Protein AF-A0A3N5SST0-F1 (afdb_monomer)

Solvent-accessible surface area (backbone atoms only — not comparable to full-atom values): 19008 Å² total; per-residue (Å²): 133,79,82,72,86,74,76,80,67,62,51,74,84,43,36,69,53,51,51,59,45,49,55,54,54,64,71,39,87,79,71,44,75,66,56,49,52,53,49,32,65,79,44,39,40,95,82,62,59,62,72,50,58,41,45,51,45,51,40,46,71,72,40,41,54,37,98,87,40,63,62,79,49,70,67,60,50,56,73,54,27,61,73,58,82,66,41,70,87,65,43,27,76,46,75,43,43,51,60,54,62,72,61,98,54,68,34,73,82,49,58,72,48,73,89,29,17,49,71,41,49,73,87,39,76,69,44,39,49,21,58,78,34,63,33,38,43,33,49,30,43,38,57,50,50,50,53,39,48,45,36,56,44,70,61,52,28,26,32,40,35,43,41,39,51,45,57,82,74,54,57,67,39,40,55,43,23,43,52,39,33,34,50,52,24,32,49,31,55,47,71,72,49,85,57,60,66,61,52,51,51,50,35,68,77,70,41,72,62,28,81,93,54,51,69,87,78,77,73,59,86,88,63,80,86,67,54,56,50,59,51,42,42,67,71,41,46,63,55,52,50,48,47,51,54,48,43,51,32,39,75,68,67,75,42,86,85,57,97,80,53,61,52,45,51,69,70,57,37,53,51,51,50,61,56,34,77,76,38,60,23,17,76,79,35,25,34,41,26,25,48,43,80,61,70,45,73,68,46,50,53,48,46,44,72,72,56,40,74,44,77,45,63,68,65,93,56,92,42,51,70,59,27,57,77,38,34,50,73,56,51,56,90,53,98

Foldseek 3Di:
DDDDDDDADPCVVVVVLLVQLLVQLVPCLPDDPVNSVVSQVVRDDVPDHGDALLNNLVNLVVADVHPPHHHDDVSSLCVSADPNVQCVVVEHEQEAEAAADADPFPFPPWDLPLRAAINDDCPDPRNVLCLVLLSQLLSSLQVRLVVCVSNRRAQQHYAYEYDRAALLPDDLFLLLLNLLSNLVNLQCVLVVHDCSVVVLVCCVVPPCSDVVNPDPPPPPPVDPPDGSNRVNCVVCVVVVVVLVVQQVCVVVVNDDDDSPRSGDDLVSSVVSQVVQVPGSRHHPAYEYEYELQRPDPVVVVSCVSSVHPYYHYPPVDQDQVVCVVRRVVDHNVSD

Nearest PDB structures (foldseek):
  8asw-assembly1_C  TM=7.333E-01  e=1.055E-12  Saccharomyces cerevisiae
  5l7l-assembly1_A  TM=8.395E-01  e=1.564E-11  Dehalococcoides mccartyi BTF08
  6ia6-assembly1_A-2  TM=8.354E-01  e=3.986E-11  Dehalococcoides mccartyi BTF08
  5l7j-assembly1_A  TM=8.355E-01  e=5.248E-11  Dehalococcoides mccartyi BTF08
  6qk7-assembly1_C  TM=8.652E-01  e=1.143E-09  Saccharomyces cerevisiae S288C

Structure (mmCIF, N/CA/C/O backbone):
data_AF-A0A3N5SST0-F1
#
_entry.id   AF-A0A3N5SST0-F1
#
loop_
_atom_site.group_PDB
_atom_site.id
_atom_site.type_symbol
_atom_site.label_atom_id
_atom_site.label_alt_id
_atom_site.label_comp_id
_atom_site.label_asym_id
_atom_site.label_entity_id
_atom_site.label_seq_id
_atom_site.pdbx_PDB_ins_code
_atom_site.Cartn_x
_atom_site.Cartn_y
_atom_site.Cartn_z
_atom_site.occupancy
_atom_site.B_iso_or_equiv
_atom_site.auth_seq_id
_atom_site.auth_comp_id
_atom_site.auth_asym_id
_atom_site.auth_atom_id
_atom_site.pdbx_PDB_model_num
ATOM 1 N N . MET A 1 1 ? 10.292 17.484 7.641 1.00 30.41 1 MET A N 1
ATOM 2 C CA . MET A 1 1 ? 10.354 16.826 8.963 1.00 30.41 1 MET A CA 1
ATOM 3 C C . MET A 1 1 ? 9.067 16.024 9.128 1.00 30.41 1 MET A C 1
ATOM 5 O O . MET A 1 1 ? 8.051 16.585 9.528 1.00 30.41 1 MET A O 1
ATOM 9 N N . GLY A 1 2 ? 9.065 14.769 8.665 1.00 36.78 2 GLY A N 1
ATOM 10 C CA . GLY A 1 2 ? 7.899 13.884 8.753 1.00 36.78 2 GLY A CA 1
ATOM 11 C C . GLY A 1 2 ? 7.479 13.709 10.212 1.00 36.78 2 GLY A C 1
ATOM 12 O O . GLY A 1 2 ? 8.326 13.663 11.109 1.00 36.78 2 GLY A O 1
ATOM 13 N N . LYS A 1 3 ? 6.170 13.689 10.487 1.00 41.59 3 LYS A N 1
ATOM 14 C CA . LYS A 1 3 ? 5.681 13.380 11.835 1.00 41.59 3 LYS A CA 1
ATOM 15 C C . LYS A 1 3 ? 6.069 11.932 12.131 1.00 41.59 3 LYS A C 1
ATOM 17 O O . LYS A 1 3 ? 5.441 11.030 11.589 1.00 41.59 3 LYS A O 1
ATOM 22 N N . LYS A 1 4 ? 7.078 11.723 12.989 1.00 49.06 4 LYS A N 1
ATOM 23 C CA . LYS A 1 4 ? 7.388 10.399 13.549 1.00 49.06 4 LYS A CA 1
ATOM 24 C C . LYS A 1 4 ? 6.086 9.761 14.037 1.00 49.06 4 LYS A C 1
ATOM 26 O O . LYS A 1 4 ? 5.301 10.426 14.720 1.00 49.06 4 LYS A O 1
ATOM 31 N N . TYR A 1 5 ? 5.859 8.507 13.651 1.00 54.56 5 TYR A N 1
ATOM 32 C CA . TYR A 1 5 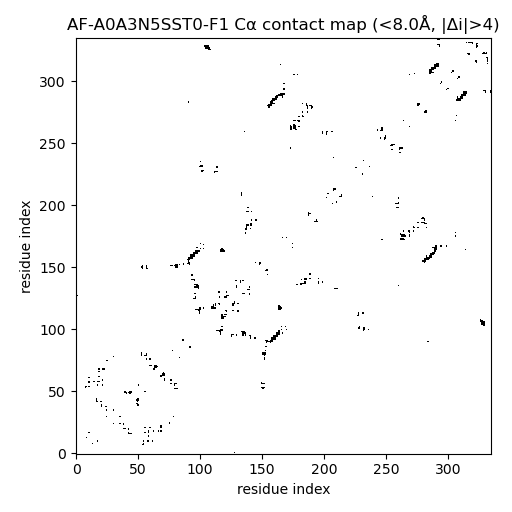? 4.719 7.714 14.103 1.00 54.56 5 TYR A CA 1
ATOM 33 C C . TYR A 1 5 ? 4.616 7.812 15.629 1.00 54.56 5 TYR A C 1
ATOM 35 O O . TYR A 1 5 ? 5.574 7.519 16.345 1.00 54.56 5 TYR A O 1
ATOM 43 N N . ARG A 1 6 ? 3.476 8.305 16.120 1.00 62.09 6 ARG A N 1
ATOM 44 C CA . ARG A 1 6 ? 3.191 8.360 17.552 1.00 62.09 6 ARG A CA 1
ATOM 45 C C . ARG A 1 6 ? 2.534 7.026 17.903 1.00 62.09 6 ARG A C 1
ATOM 47 O O . ARG A 1 6 ? 1.495 6.746 17.306 1.00 62.09 6 ARG A O 1
ATOM 54 N N . PRO A 1 7 ? 3.114 6.220 18.808 1.00 62.47 7 PRO A N 1
ATOM 55 C CA . PRO A 1 7 ? 2.516 4.948 19.184 1.00 62.47 7 PRO A CA 1
ATOM 56 C C . PRO A 1 7 ? 1.093 5.166 19.722 1.00 62.47 7 PRO A C 1
ATOM 58 O O . PRO A 1 7 ? 0.808 6.258 20.243 1.00 62.47 7 PRO A O 1
ATOM 61 N N . PRO A 1 8 ? 0.204 4.164 19.588 1.00 69.50 8 PRO A N 1
ATOM 62 C CA . PRO A 1 8 ? -1.161 4.261 20.081 1.00 69.50 8 PRO A CA 1
ATOM 63 C C . PRO A 1 8 ? -1.165 4.612 21.569 1.00 69.50 8 PRO A C 1
ATOM 65 O O . PRO A 1 8 ? -0.261 4.225 22.312 1.00 69.50 8 PRO A O 1
ATOM 68 N N . VAL A 1 9 ? -2.164 5.378 22.007 1.00 81.62 9 VAL A N 1
ATOM 69 C CA . VAL A 1 9 ? -2.330 5.657 23.433 1.00 81.62 9 VAL A CA 1
ATOM 70 C C . VAL A 1 9 ? -2.562 4.349 24.196 1.00 81.62 9 VAL A C 1
ATOM 72 O O . VAL A 1 9 ? -3.290 3.476 23.726 1.00 81.62 9 VAL A O 1
ATOM 75 N N . ASP A 1 10 ? -1.962 4.228 25.379 1.00 87.69 10 ASP A N 1
ATOM 76 C CA . ASP A 1 10 ? -2.334 3.184 26.328 1.00 87.69 10 ASP A CA 1
ATOM 77 C C . ASP A 1 10 ? -3.741 3.493 26.855 1.00 87.69 10 ASP A C 1
ATOM 79 O O . ASP A 1 10 ? -3.934 4.346 27.724 1.00 87.69 10 ASP A O 1
ATOM 83 N N . VAL A 1 11 ? -4.745 2.852 26.259 1.00 89.81 11 VAL A N 1
ATOM 84 C CA . VAL A 1 11 ? -6.151 3.102 26.590 1.00 89.81 11 VAL A CA 1
ATOM 85 C C . VAL A 1 11 ? -6.495 2.704 28.021 1.00 89.81 11 VAL A C 1
ATOM 87 O O . VAL A 1 11 ? -7.407 3.297 28.585 1.00 89.81 11 VAL A O 1
ATOM 90 N N . GLU A 1 12 ? -5.759 1.766 28.625 1.00 91.06 12 GLU A N 1
ATOM 91 C CA . GLU A 1 12 ? -5.967 1.362 30.017 1.00 91.06 12 GLU A CA 1
ATOM 92 C C . GLU A 1 12 ? -5.448 2.424 30.978 1.00 91.06 12 GLU A C 1
ATOM 94 O O . GLU A 1 12 ? -6.152 2.823 31.906 1.00 91.06 12 GLU A O 1
ATOM 99 N N . HIS A 1 13 ? -4.255 2.961 30.712 1.00 91.75 13 HIS A N 1
ATOM 100 C CA . HIS A 1 13 ? -3.707 4.060 31.505 1.00 91.75 13 HIS A CA 1
ATOM 101 C C . HIS A 1 13 ? -4.628 5.291 31.510 1.00 91.75 13 HIS A C 1
ATOM 103 O O . HIS A 1 13 ? -4.774 5.962 32.530 1.00 91.75 13 HIS A O 1
ATOM 109 N N . TYR A 1 14 ? -5.282 5.576 30.380 1.00 91.75 14 TYR A N 1
ATOM 110 C CA . TYR A 1 14 ? -6.208 6.702 30.227 1.00 91.75 14 TYR A CA 1
ATOM 111 C C . TYR A 1 14 ? -7.688 6.289 30.261 1.00 91.75 14 TYR A C 1
ATOM 113 O O . TYR A 1 14 ? -8.533 7.016 29.731 1.00 91.75 14 TYR A O 1
ATOM 121 N N . ARG A 1 15 ? -8.021 5.150 30.881 1.00 93.12 15 ARG A N 1
ATOM 122 C CA . ARG A 1 15 ? -9.377 4.579 30.883 1.00 93.12 15 ARG A CA 1
ATOM 123 C C . ARG A 1 15 ? -10.437 5.590 31.324 1.00 93.12 15 ARG A C 1
ATOM 125 O O . ARG A 1 15 ? -11.353 5.871 30.560 1.00 93.12 15 ARG A O 1
ATOM 132 N N . GLU A 1 16 ? -10.299 6.192 32.506 1.00 92.31 16 GLU A N 1
ATOM 133 C CA . GLU A 1 16 ? -11.291 7.138 33.050 1.00 92.31 16 GLU A CA 1
ATOM 134 C C . GLU A 1 16 ? -11.599 8.337 32.126 1.00 92.31 16 GLU A C 1
ATOM 136 O O . GLU A 1 16 ? -12.770 8.528 31.776 1.00 92.31 16 GLU A O 1
ATOM 141 N N . PRO A 1 17 ? -10.612 9.148 31.681 1.00 93.31 17 PRO A N 1
ATOM 142 C CA . PRO A 1 17 ? -10.900 10.281 30.803 1.00 93.31 17 PRO A CA 1
ATOM 143 C C . PRO A 1 17 ? -11.423 9.846 29.428 1.00 93.31 17 PRO A C 1
ATOM 145 O O . PRO A 1 17 ? -12.304 10.512 28.883 1.00 93.31 17 PRO A O 1
ATOM 148 N N . LEU A 1 18 ? -10.936 8.729 28.872 1.00 93.75 18 LEU A N 1
ATOM 149 C CA . LEU A 1 18 ? -11.417 8.212 27.588 1.00 93.75 18 LEU A CA 1
ATOM 150 C C . LEU A 1 18 ? -12.877 7.757 27.676 1.00 93.75 18 LEU A C 1
ATOM 152 O O . LEU A 1 18 ? -13.679 8.136 26.824 1.00 93.75 18 LEU A O 1
ATOM 156 N N . ILE A 1 19 ? -13.247 7.015 28.722 1.00 93.81 19 ILE A N 1
ATOM 157 C CA . ILE A 1 19 ? -14.633 6.599 28.972 1.00 93.81 19 ILE A CA 1
ATOM 158 C C . ILE A 1 19 ? -15.548 7.820 29.120 1.00 93.81 19 ILE A C 1
ATOM 160 O O . ILE A 1 19 ? -16.606 7.868 28.493 1.00 93.81 19 ILE A O 1
ATOM 164 N N . ALA A 1 20 ? -15.132 8.843 29.873 1.00 93.12 20 ALA A N 1
ATOM 165 C CA . ALA A 1 20 ? -15.921 10.064 30.049 1.00 93.12 20 ALA A CA 1
ATOM 166 C C . ALA A 1 20 ? -16.174 10.808 28.723 1.00 93.12 20 ALA A C 1
ATOM 168 O O . ALA A 1 20 ? -17.291 11.271 28.468 1.00 93.12 20 ALA A O 1
ATOM 169 N N . ILE A 1 21 ? -15.164 10.878 27.848 1.00 93.50 21 ILE A N 1
ATOM 170 C CA . ILE A 1 21 ? -15.309 11.428 26.493 1.00 93.50 21 ILE A CA 1
ATOM 171 C C . ILE A 1 21 ? -16.281 10.574 25.669 1.00 93.50 21 ILE A C 1
ATOM 173 O O . ILE A 1 21 ? -17.186 11.117 25.032 1.00 93.50 21 ILE A O 1
ATOM 177 N N . LEU A 1 22 ? -16.116 9.247 25.680 1.00 93.62 22 LEU A N 1
ATOM 178 C CA . LEU A 1 22 ? -16.929 8.328 24.881 1.00 93.62 22 LEU A CA 1
ATOM 179 C C . LEU A 1 22 ? -18.406 8.347 25.285 1.00 93.62 22 LEU A C 1
ATOM 181 O O . LEU A 1 22 ? -19.260 8.350 24.401 1.00 93.62 22 LEU A O 1
ATOM 185 N N . HIS A 1 23 ? -18.720 8.456 26.579 1.00 92.88 23 HIS A N 1
ATOM 186 C CA . HIS A 1 23 ? -20.099 8.615 27.060 1.00 92.88 23 HIS A CA 1
ATOM 187 C C . HIS A 1 23 ? -20.789 9.827 26.428 1.00 92.88 23 HIS A C 1
ATOM 189 O O . HIS A 1 23 ? -21.908 9.718 25.925 1.00 92.88 23 HIS A O 1
ATOM 195 N N . LYS A 1 24 ? -20.096 10.970 26.371 1.00 91.94 24 LYS A N 1
ATOM 196 C CA . LYS A 1 24 ? -20.611 12.188 25.726 1.00 91.94 24 LYS A CA 1
ATOM 197 C C . LYS A 1 24 ? -20.741 12.019 24.214 1.00 91.94 24 LYS A C 1
ATOM 199 O O . LYS A 1 24 ? -21.755 12.397 23.636 1.00 91.94 24 LYS A O 1
ATOM 204 N N . VAL A 1 25 ? -19.737 11.423 23.571 1.00 90.44 25 VAL A N 1
ATOM 205 C CA . VAL A 1 25 ? -19.728 11.166 22.121 1.00 90.44 25 VAL A CA 1
ATOM 206 C C . VAL A 1 25 ? -20.898 10.277 21.695 1.00 90.44 25 VAL A C 1
ATOM 208 O O . VAL A 1 25 ? -21.545 10.556 20.687 1.00 90.44 25 VAL A O 1
ATOM 211 N N . VAL A 1 26 ? -21.190 9.223 22.456 1.00 90.44 26 VAL A N 1
ATOM 212 C CA . VAL A 1 26 ? -22.290 8.293 22.172 1.00 90.44 26 VAL A CA 1
ATOM 213 C C . VAL A 1 26 ? -23.646 9.002 22.254 1.00 90.44 26 VAL A C 1
ATOM 215 O O . VAL A 1 26 ? -24.483 8.806 21.375 1.00 90.44 26 VAL A O 1
ATOM 218 N N . GLN A 1 27 ? -23.847 9.866 23.253 1.00 87.69 27 GLN A N 1
ATOM 219 C CA . GLN A 1 27 ? -25.109 10.586 23.470 1.00 87.69 27 GLN A CA 1
ATOM 220 C C . GLN A 1 27 ? -25.381 11.689 22.431 1.00 87.69 27 GLN A C 1
ATOM 222 O O . GLN A 1 27 ? -26.533 12.058 22.200 1.00 87.69 27 GLN A O 1
ATOM 227 N N . LEU A 1 28 ? -24.345 12.217 21.775 1.00 85.81 28 LEU A N 1
ATOM 228 C CA . LEU A 1 28 ? -24.472 13.294 20.792 1.00 85.81 28 LEU A CA 1
ATOM 229 C C . LEU A 1 28 ? -24.756 12.739 19.389 1.00 85.81 28 LEU A C 1
ATOM 231 O O . LEU A 1 28 ? -23.842 12.550 18.591 1.00 85.81 28 LEU A O 1
ATOM 235 N N . ALA A 1 29 ? -26.034 12.506 19.064 1.00 75.94 29 ALA A N 1
ATOM 236 C CA . ALA A 1 29 ? -26.497 11.997 17.760 1.00 75.94 29 ALA A CA 1
ATOM 237 C C . ALA A 1 29 ? -25.907 12.756 16.542 1.00 75.94 29 ALA A C 1
ATOM 239 O O . ALA A 1 29 ? -25.531 12.129 15.552 1.00 75.94 29 ALA A O 1
ATOM 240 N N . GLY A 1 30 ? -25.743 14.080 16.648 1.00 79.06 30 GLY A N 1
ATOM 241 C CA . GLY A 1 30 ? -25.189 14.960 15.610 1.00 79.06 30 GLY A CA 1
ATOM 242 C C . GLY A 1 30 ? -23.841 15.587 15.971 1.00 79.06 30 GLY A C 1
ATOM 243 O O . GLY A 1 30 ? -23.683 16.790 15.799 1.00 79.06 30 GLY A O 1
ATOM 244 N N . LEU A 1 31 ? -22.900 14.806 16.514 1.00 81.50 31 LEU A N 1
ATOM 245 C CA . LEU A 1 31 ? -21.572 15.289 16.912 1.00 81.50 31 LEU A CA 1
ATOM 246 C C . LEU A 1 31 ? -20.862 16.041 15.767 1.00 81.50 31 LEU A C 1
ATOM 248 O O . LEU A 1 31 ? -20.444 15.430 14.781 1.00 81.50 31 LEU A O 1
ATOM 252 N N . THR A 1 32 ? -20.685 17.353 15.925 1.00 85.56 32 THR A N 1
ATOM 253 C CA . THR A 1 32 ? -19.843 18.171 15.040 1.00 85.56 32 THR A CA 1
ATOM 254 C C . THR A 1 32 ? -18.374 18.127 15.474 1.00 85.56 32 THR A C 1
ATOM 256 O O . THR A 1 32 ? -18.050 17.721 16.594 1.00 85.56 32 THR A O 1
ATOM 259 N N . ASP A 1 33 ? -17.458 18.569 14.604 1.00 84.25 33 ASP A N 1
ATOM 260 C CA . ASP A 1 33 ? -16.044 18.705 14.981 1.00 84.25 33 ASP A CA 1
ATOM 261 C C . ASP A 1 33 ? -15.859 19.700 16.149 1.00 84.25 33 ASP A C 1
ATOM 263 O O . ASP A 1 33 ? -15.032 19.456 17.028 1.00 84.25 33 ASP A O 1
ATOM 267 N N . ASP A 1 34 ? -16.671 20.761 16.222 1.00 86.19 34 ASP A N 1
ATOM 268 C CA . ASP A 1 34 ? -16.635 21.741 17.315 1.00 86.19 34 ASP A CA 1
ATOM 269 C C . ASP A 1 34 ? -17.140 21.156 18.641 1.00 86.19 34 ASP A C 1
ATOM 271 O O . ASP A 1 34 ? -16.522 21.366 19.691 1.00 86.19 34 ASP A O 1
ATOM 275 N N . ASP A 1 35 ? -18.221 20.369 18.602 1.00 87.94 35 ASP A N 1
ATOM 276 C CA . ASP A 1 35 ? -18.713 19.651 19.781 1.00 87.94 35 ASP A CA 1
ATOM 277 C C . ASP A 1 35 ? -17.654 18.688 20.315 1.00 87.94 35 ASP A C 1
ATOM 279 O O . ASP A 1 35 ? -17.402 18.648 21.521 1.00 87.94 35 ASP A O 1
ATOM 283 N N . LEU A 1 36 ? -16.989 17.953 19.420 1.00 88.00 36 LEU A N 1
ATOM 284 C CA . LEU A 1 36 ? -15.916 17.044 19.800 1.00 88.00 36 LEU A CA 1
ATOM 285 C C . LEU A 1 36 ? -14.738 17.798 20.431 1.00 88.00 36 LEU A C 1
ATOM 287 O O . LEU A 1 36 ? -14.215 17.359 21.454 1.00 88.00 36 LEU A O 1
ATOM 291 N N . ILE A 1 37 ? -14.337 18.946 19.876 1.00 88.81 37 ILE A N 1
ATOM 292 C CA . ILE A 1 37 ? -13.281 19.785 20.461 1.00 88.81 37 ILE A CA 1
ATOM 293 C C . ILE A 1 37 ? -13.669 20.257 21.868 1.00 88.81 37 ILE A C 1
ATOM 295 O O . ILE A 1 37 ? -12.816 20.259 22.758 1.00 88.81 37 ILE A O 1
ATOM 299 N N . ARG A 1 38 ? -14.933 20.643 22.095 1.00 90.38 38 ARG A N 1
ATOM 300 C CA . ARG A 1 38 ? -15.421 21.037 23.427 1.00 90.38 38 ARG A CA 1
ATOM 301 C C . ARG A 1 38 ? -15.315 19.877 24.416 1.00 90.38 38 ARG A C 1
ATOM 303 O O . ARG A 1 38 ? -14.702 20.045 25.466 1.00 90.38 38 ARG A O 1
ATOM 310 N N . VAL A 1 39 ? -15.816 18.697 24.047 1.00 90.81 39 VAL A N 1
ATOM 311 C CA . VAL A 1 39 ? -15.744 17.489 24.888 1.00 90.81 39 VAL A CA 1
ATOM 312 C C . VAL A 1 39 ? -14.291 17.123 25.213 1.00 90.81 39 VAL A C 1
ATOM 314 O O . VAL A 1 39 ? -13.967 16.830 26.361 1.00 90.81 39 VAL A O 1
ATOM 317 N N . LEU A 1 40 ? -13.392 17.188 24.228 1.00 91.06 40 LEU A N 1
ATOM 318 C CA . LEU A 1 40 ? -11.969 16.898 24.419 1.00 91.06 40 LEU A CA 1
ATOM 319 C C . LEU A 1 40 ? -11.281 17.874 25.386 1.00 91.06 40 LEU A C 1
ATOM 321 O O . LEU A 1 40 ? -10.375 17.473 26.112 1.00 91.06 40 LEU A O 1
ATOM 325 N N . LYS A 1 41 ? -11.689 19.149 25.408 1.00 90.06 41 LYS A N 1
ATOM 326 C CA . LYS A 1 41 ? -11.133 20.161 26.325 1.00 90.06 41 LYS A CA 1
ATOM 327 C C . LYS A 1 41 ? -11.579 19.966 27.774 1.00 90.06 41 LYS A C 1
ATOM 329 O O . LYS A 1 41 ? -10.846 20.355 28.677 1.00 90.06 41 LYS A O 1
ATOM 334 N N . GLU A 1 42 ? -12.749 19.374 27.996 1.00 90.81 42 GLU A N 1
ATOM 335 C CA . GLU A 1 42 ? -13.262 19.054 29.337 1.00 90.81 42 GLU A CA 1
ATOM 336 C C . GLU A 1 42 ? -12.508 17.881 29.986 1.00 90.81 42 GLU A C 1
ATOM 338 O O . GLU A 1 42 ? -12.507 17.748 31.207 1.00 90.81 42 GLU A O 1
ATOM 343 N N . HIS A 1 43 ? -11.832 17.059 29.177 1.00 90.69 43 HIS A N 1
ATOM 344 C CA . HIS A 1 43 ? -11.087 15.877 29.611 1.00 90.69 43 HIS A CA 1
ATOM 345 C C . HIS A 1 43 ? -9.657 15.890 29.034 1.00 90.69 43 HIS A C 1
ATOM 347 O O . HIS A 1 43 ? -9.338 15.109 28.130 1.00 90.69 43 HIS A O 1
ATOM 353 N N . PRO A 1 44 ? -8.782 16.797 29.514 1.00 87.62 44 PRO A N 1
ATOM 354 C CA . PRO A 1 44 ? -7.450 16.975 28.954 1.00 87.62 44 PRO A CA 1
ATOM 355 C C . PRO A 1 44 ? -6.547 15.767 29.221 1.00 87.62 44 PRO A C 1
ATOM 357 O O . PRO A 1 44 ? -6.539 15.191 30.309 1.00 87.62 44 PRO A O 1
ATOM 360 N N . ARG A 1 45 ? -5.710 15.433 28.238 1.00 86.44 45 ARG A N 1
ATOM 361 C CA . ARG A 1 45 ? -4.686 14.391 28.382 1.00 86.44 45 ARG A CA 1
ATOM 362 C C . ARG A 1 45 ? -3.560 14.899 29.286 1.00 86.44 45 ARG A C 1
ATOM 364 O O . ARG A 1 45 ? -3.033 15.973 29.029 1.00 86.44 45 ARG A O 1
ATOM 371 N N . ASP A 1 46 ? -3.197 14.160 30.337 1.00 84.44 46 ASP A N 1
ATOM 372 C CA . ASP A 1 46 ? -2.147 14.541 31.309 1.00 84.44 46 ASP A CA 1
ATOM 373 C C . ASP A 1 46 ? -2.322 15.958 31.903 1.00 84.44 46 ASP A C 1
ATOM 375 O O . ASP A 1 46 ? -1.348 16.651 32.200 1.00 84.44 46 ASP A O 1
ATOM 379 N N . GLY A 1 47 ? -3.563 16.454 31.984 1.00 77.12 47 GLY A N 1
ATOM 380 C CA . GLY A 1 47 ? -3.856 17.837 32.380 1.00 77.12 47 GLY A CA 1
ATOM 381 C C . GLY A 1 47 ? -3.422 18.912 31.369 1.00 77.12 47 GLY A C 1
ATOM 382 O O . GLY A 1 47 ? -3.656 20.096 31.607 1.00 77.12 47 GLY A O 1
ATOM 383 N N . ARG A 1 48 ? -2.817 18.538 30.231 1.00 76.25 48 ARG A N 1
ATOM 384 C CA . ARG A 1 48 ? -2.365 19.449 29.168 1.00 76.25 48 ARG A CA 1
ATOM 385 C C . ARG A 1 48 ? -2.522 18.830 27.768 1.00 76.25 48 ARG A C 1
ATOM 387 O O . ARG A 1 48 ? -1.814 17.909 27.374 1.00 76.25 48 ARG A O 1
ATOM 394 N N . GLY A 1 49 ? -3.399 19.413 26.952 1.00 83.44 49 GLY A N 1
ATOM 395 C CA . GLY A 1 49 ? -3.655 18.963 25.577 1.00 83.44 49 GLY A CA 1
ATOM 396 C C . GLY A 1 49 ? -4.870 18.041 25.453 1.00 83.44 49 GLY A C 1
ATOM 397 O O . GLY A 1 49 ? -5.618 17.853 26.406 1.00 83.44 49 GLY A O 1
ATOM 398 N N . VAL A 1 50 ? -5.093 17.500 24.253 1.00 88.88 50 VAL A N 1
ATOM 399 C CA . VAL A 1 50 ? -6.301 16.733 23.899 1.00 88.88 50 VAL A CA 1
ATOM 400 C C . VAL A 1 50 ? -5.954 15.361 23.329 1.00 88.88 50 VAL A C 1
ATOM 402 O O . VAL A 1 50 ? -4.902 15.186 22.705 1.00 88.88 50 VAL A O 1
ATOM 405 N N . PHE A 1 51 ? -6.853 14.396 23.520 1.00 89.81 51 PHE A N 1
ATOM 406 C CA . PHE A 1 51 ? -6.801 13.105 22.833 1.00 89.81 51 PHE A CA 1
ATOM 407 C C . PHE A 1 51 ? -7.084 13.277 21.336 1.00 89.81 51 PHE A C 1
ATOM 409 O O . PHE A 1 51 ? -7.896 14.111 20.929 1.00 89.81 51 PHE A O 1
ATOM 416 N N . GLY A 1 52 ? -6.392 12.506 20.497 1.00 88.19 52 GLY A N 1
ATOM 417 C CA . GLY A 1 52 ? -6.639 12.494 19.056 1.00 88.19 52 GLY A CA 1
ATOM 418 C C . GLY A 1 52 ? -7.838 11.618 18.686 1.00 88.19 52 GLY A C 1
ATOM 419 O O . GLY A 1 52 ? -8.218 10.727 19.438 1.00 88.19 52 GLY A O 1
ATOM 420 N N . LYS A 1 53 ? -8.396 11.788 17.478 1.00 87.88 53 LYS A N 1
ATOM 421 C CA . LYS A 1 53 ? -9.461 10.890 16.984 1.00 87.88 53 LYS A CA 1
ATOM 422 C C . LYS A 1 53 ? -9.025 9.415 16.975 1.00 87.88 53 LYS A C 1
ATOM 424 O O . LYS A 1 53 ? -9.830 8.563 17.319 1.00 87.88 53 LYS A O 1
ATOM 429 N N . ASN A 1 54 ? -7.758 9.113 16.673 1.00 87.31 54 ASN A N 1
ATOM 430 C CA . ASN A 1 54 ? -7.230 7.740 16.720 1.00 87.31 54 ASN A CA 1
ATOM 431 C C . ASN A 1 54 ? -7.292 7.137 18.130 1.00 87.31 54 ASN A C 1
ATOM 433 O O . ASN A 1 54 ? -7.647 5.972 18.276 1.00 87.31 54 ASN A O 1
ATOM 437 N N . ASP A 1 55 ? -6.995 7.946 19.154 1.00 90.38 55 ASP A N 1
ATOM 438 C CA . ASP A 1 55 ? -7.075 7.541 20.560 1.00 90.38 55 ASP A CA 1
ATOM 439 C C . ASP A 1 55 ? -8.523 7.165 20.914 1.00 90.38 55 ASP A C 1
ATOM 441 O O . ASP A 1 55 ? -8.769 6.118 21.506 1.00 90.38 55 ASP A O 1
ATOM 445 N N . LEU A 1 56 ? -9.492 7.977 20.471 1.00 91.62 56 LEU A N 1
ATOM 446 C CA . LEU A 1 56 ? -10.920 7.720 20.685 1.00 91.62 56 LEU A CA 1
ATOM 447 C C . LEU A 1 56 ? -11.425 6.494 19.921 1.00 91.62 56 LEU A C 1
ATOM 449 O O . LEU A 1 56 ? -12.226 5.733 20.449 1.00 91.62 56 LEU A O 1
ATOM 453 N N . ILE A 1 57 ? -10.969 6.294 18.684 1.00 91.69 57 ILE A N 1
ATOM 454 C CA . ILE A 1 57 ? -11.321 5.130 17.858 1.00 91.69 57 ILE A CA 1
ATOM 455 C C . ILE A 1 57 ? -10.826 3.844 18.518 1.00 91.69 57 ILE A C 1
ATOM 457 O O . ILE A 1 57 ? -11.572 2.865 18.583 1.00 91.69 57 ILE A O 1
ATOM 461 N N . LEU A 1 58 ? -9.580 3.842 19.003 1.00 90.19 58 LEU A N 1
ATOM 462 C CA . LEU A 1 58 ? -9.015 2.707 19.724 1.00 90.19 58 LEU A CA 1
ATOM 463 C C . LEU A 1 58 ? -9.779 2.462 21.028 1.00 90.19 58 LEU A C 1
ATOM 465 O O . LEU A 1 58 ? -10.249 1.351 21.246 1.00 90.19 58 LEU A O 1
ATOM 469 N N . ALA A 1 59 ? -9.983 3.502 21.837 1.00 92.31 59 ALA A N 1
ATOM 470 C CA . ALA A 1 59 ? -10.723 3.405 23.091 1.00 92.31 59 ALA A CA 1
ATOM 471 C C . ALA A 1 59 ? -12.154 2.889 22.883 1.00 92.31 59 ALA A C 1
ATOM 473 O O . ALA A 1 59 ? -12.610 2.026 23.625 1.00 92.31 59 ALA A O 1
ATOM 474 N N . TYR A 1 60 ? -12.853 3.359 21.846 1.00 93.81 60 TYR A N 1
ATOM 475 C CA . TYR A 1 60 ? -14.211 2.907 21.551 1.00 93.81 60 TYR A CA 1
ATOM 476 C C . TYR A 1 60 ? -14.250 1.438 21.121 1.00 93.81 60 TYR A C 1
ATOM 478 O O . TYR A 1 60 ? -15.152 0.713 21.523 1.00 93.81 60 TYR A O 1
ATOM 486 N N . ARG A 1 61 ? -13.257 0.961 20.355 1.00 91.38 61 ARG A N 1
ATOM 487 C CA . ARG A 1 61 ? -13.134 -0.473 20.038 1.00 91.38 61 ARG A CA 1
ATOM 488 C C . ARG A 1 61 ? -12.904 -1.327 21.283 1.00 91.38 61 ARG A C 1
ATOM 490 O O . ARG A 1 61 ? -13.430 -2.431 21.339 1.00 91.38 61 ARG A O 1
ATOM 497 N N . THR A 1 62 ? -12.120 -0.832 22.238 1.00 92.62 62 THR A N 1
ATOM 498 C CA . THR A 1 62 ? -11.766 -1.576 23.454 1.00 92.62 62 THR A CA 1
ATOM 499 C C . THR A 1 62 ? -12.895 -1.588 24.482 1.00 92.62 62 THR A C 1
ATOM 501 O O . THR A 1 62 ? -13.132 -2.619 25.102 1.00 92.62 62 THR A O 1
ATOM 504 N N . PHE A 1 63 ? -13.586 -0.460 24.666 1.00 94.50 63 PHE A N 1
ATOM 505 C CA . PHE A 1 63 ? -14.508 -0.261 25.788 1.00 94.50 63 PHE A CA 1
ATOM 506 C C . PHE A 1 63 ? -15.998 -0.276 25.422 1.00 94.50 63 PHE A C 1
ATOM 508 O O . PHE A 1 63 ? -16.850 -0.174 26.302 1.00 94.50 63 PHE A O 1
ATOM 515 N N . ALA A 1 64 ? -16.368 -0.369 24.142 1.00 92.81 64 ALA A N 1
ATOM 516 C CA . ALA A 1 64 ? -17.782 -0.481 23.790 1.00 92.81 64 ALA A CA 1
ATOM 517 C C . ALA A 1 64 ? -18.409 -1.742 24.418 1.00 92.81 64 ALA A C 1
ATOM 519 O O . ALA A 1 64 ? -17.889 -2.847 24.277 1.00 92.81 64 ALA A O 1
ATOM 520 N N . GLY A 1 65 ? -19.547 -1.575 25.095 1.00 92.00 65 GLY A N 1
ATOM 521 C CA . GLY A 1 65 ? -20.210 -2.630 25.868 1.00 92.00 65 GLY A CA 1
ATOM 522 C C . GLY A 1 65 ? -19.653 -2.849 27.281 1.00 92.00 65 GLY A C 1
ATOM 523 O O . GLY A 1 65 ? -20.171 -3.706 27.997 1.00 92.00 65 GLY A O 1
ATOM 524 N N . THR A 1 66 ? -18.640 -2.089 27.705 1.00 92.00 66 THR A N 1
ATOM 525 C CA . THR A 1 66 ? -18.096 -2.098 29.072 1.00 92.00 66 THR A CA 1
ATOM 526 C C . THR A 1 66 ? -18.208 -0.711 29.708 1.00 92.00 66 THR A C 1
ATOM 528 O O . THR A 1 66 ? -18.579 0.259 29.052 1.00 92.00 66 THR A O 1
ATOM 531 N N . ASP A 1 67 ? -17.947 -0.599 31.016 1.00 90.06 67 ASP A N 1
ATOM 532 C CA . ASP A 1 67 ? -17.834 0.699 31.716 1.00 90.06 67 ASP A CA 1
ATOM 533 C C . ASP A 1 67 ? -19.070 1.624 31.548 1.00 90.06 67 ASP A C 1
ATOM 535 O O . ASP A 1 67 ? -18.981 2.855 31.527 1.00 90.06 67 ASP A O 1
ATOM 539 N N . GLY A 1 68 ? -20.251 1.011 31.402 1.00 88.44 68 GLY A N 1
ATOM 540 C CA . GLY A 1 68 ? -21.530 1.692 31.184 1.00 88.44 68 GLY A CA 1
ATOM 541 C C . GLY A 1 68 ? -21.767 2.192 29.754 1.00 88.44 68 GLY A C 1
ATOM 542 O O . GLY A 1 68 ? -22.835 2.744 29.491 1.00 88.44 68 GLY A O 1
ATOM 543 N N . LEU A 1 69 ? -20.813 2.024 28.833 1.00 92.12 69 LEU A N 1
ATOM 544 C CA . LEU A 1 69 ? -21.010 2.323 27.416 1.00 92.12 69 LEU A CA 1
ATOM 545 C C . LEU A 1 69 ? -21.957 1.288 26.786 1.00 92.12 69 LEU A C 1
ATOM 547 O O . LEU A 1 69 ? -21.883 0.100 27.117 1.00 92.12 69 LEU A O 1
ATOM 551 N N . PRO A 1 70 ? -22.830 1.696 25.846 1.00 91.94 70 PRO A N 1
ATOM 552 C CA . PRO A 1 70 ? -23.628 0.738 25.095 1.00 91.94 70 PRO A CA 1
ATOM 553 C C . PRO A 1 70 ? -22.731 -0.170 24.237 1.00 91.94 70 PRO A C 1
ATOM 555 O O . PRO A 1 70 ? -21.566 0.168 23.986 1.00 91.94 70 PRO A O 1
ATOM 558 N N . PRO A 1 71 ? -23.266 -1.311 23.759 1.00 93.81 71 PRO A N 1
ATOM 559 C CA . PRO A 1 71 ? -22.581 -2.164 22.794 1.00 93.81 71 PRO A CA 1
ATOM 560 C C . PRO A 1 71 ? -22.085 -1.383 21.574 1.00 93.81 71 PRO A C 1
ATOM 562 O O . PRO A 1 71 ? -22.607 -0.315 21.250 1.00 93.81 71 PRO A O 1
ATOM 565 N N . PHE A 1 72 ? -21.079 -1.935 20.894 1.00 92.19 72 PHE A N 1
ATOM 566 C CA . PHE A 1 72 ? -20.465 -1.301 19.730 1.00 92.19 72 PHE A CA 1
ATOM 567 C C . PHE A 1 72 ? -21.510 -0.900 18.683 1.00 92.19 72 PHE A C 1
ATOM 569 O O . PHE A 1 72 ? -22.238 -1.745 18.162 1.00 92.19 72 PHE A O 1
ATOM 576 N N . ASP A 1 73 ? -21.527 0.388 18.351 1.00 90.44 73 ASP A N 1
ATOM 577 C CA . ASP A 1 73 ? -22.402 0.977 17.349 1.00 90.44 73 ASP A CA 1
ATOM 578 C C . ASP A 1 73 ? -21.561 1.478 16.154 1.00 90.44 73 ASP A C 1
ATOM 580 O O . ASP A 1 73 ? -20.723 2.384 16.306 1.00 90.44 73 ASP A O 1
ATOM 584 N N . PRO A 1 74 ? -21.758 0.907 14.950 1.00 86.56 74 PRO A N 1
ATOM 585 C CA . PRO A 1 74 ? -21.092 1.353 13.732 1.00 86.56 74 PRO A CA 1
ATOM 586 C C . PRO A 1 74 ? -21.287 2.842 13.412 1.00 86.56 74 PRO A C 1
ATOM 588 O O . PRO A 1 74 ? -20.374 3.447 12.842 1.00 86.56 74 PRO A O 1
ATOM 591 N N . ASP A 1 75 ? -22.416 3.447 13.788 1.00 86.88 75 ASP A N 1
ATOM 592 C CA . ASP A 1 75 ? -22.717 4.851 13.492 1.00 86.88 75 ASP A CA 1
ATOM 593 C C . ASP A 1 75 ? -21.910 5.793 14.392 1.00 86.88 75 ASP A C 1
ATOM 595 O O . ASP A 1 75 ? -21.337 6.785 13.924 1.00 86.88 75 ASP A O 1
ATOM 599 N N . VAL A 1 76 ? -21.746 5.445 15.675 1.00 86.31 76 VAL A N 1
ATOM 600 C CA . VAL A 1 76 ? -20.823 6.148 16.583 1.00 86.31 76 VAL A CA 1
ATOM 601 C C . VAL A 1 76 ? -19.401 6.094 16.024 1.00 86.31 76 VAL A C 1
ATOM 603 O O . VAL A 1 76 ? -18.724 7.122 15.931 1.00 86.31 76 VAL A O 1
ATOM 606 N N . PHE A 1 77 ? -18.970 4.9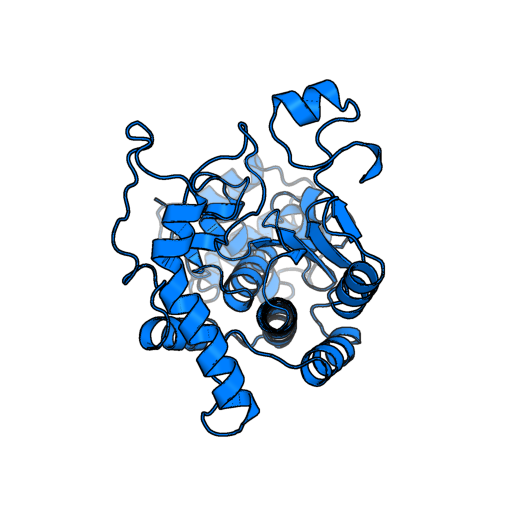09 15.593 1.00 86.50 77 PHE A N 1
ATOM 607 C CA . PHE A 1 77 ? -17.644 4.694 15.028 1.00 86.50 77 PHE A CA 1
ATOM 608 C C . PHE A 1 77 ? -17.422 5.483 13.726 1.00 86.50 77 PHE A C 1
ATOM 610 O O . PHE A 1 77 ? -16.354 6.067 13.517 1.00 86.50 77 PHE A O 1
ATOM 617 N N . ALA A 1 78 ? -18.435 5.554 12.858 1.00 84.31 78 ALA A N 1
ATOM 618 C CA . ALA A 1 78 ? -18.381 6.305 11.607 1.00 84.31 78 ALA A CA 1
ATOM 619 C C . ALA A 1 78 ? -18.185 7.815 11.827 1.00 84.31 78 ALA A C 1
ATOM 621 O O . ALA A 1 78 ? -17.464 8.442 11.051 1.00 84.31 78 ALA A O 1
ATOM 622 N N . ARG A 1 79 ? -18.747 8.387 12.903 1.00 84.94 79 ARG A N 1
ATOM 623 C CA . ARG A 1 79 ? -18.568 9.808 13.269 1.00 84.94 79 ARG A CA 1
ATOM 624 C C . ARG A 1 79 ? -17.151 10.134 13.745 1.00 84.94 79 ARG A C 1
ATOM 626 O O . ARG A 1 79 ? -16.656 11.237 13.516 1.00 84.94 79 ARG A O 1
ATOM 633 N N . LEU A 1 80 ? -16.474 9.176 14.379 1.00 86.06 80 LEU A N 1
ATOM 634 C CA . LEU A 1 80 ? -15.087 9.337 14.828 1.00 86.06 80 LEU A CA 1
ATOM 635 C C . LEU A 1 80 ? -14.066 9.138 13.694 1.00 86.06 80 LEU A C 1
ATOM 637 O O . LEU A 1 80 ? -12.948 9.652 13.784 1.00 86.06 80 LEU A O 1
ATOM 641 N N . ARG A 1 81 ? -14.441 8.437 12.613 1.00 86.94 81 ARG A N 1
ATOM 642 C CA . ARG A 1 81 ? -13.575 8.158 11.456 1.00 86.94 81 ARG A CA 1
ATOM 643 C C . ARG A 1 81 ? -13.078 9.442 10.793 1.00 86.94 81 ARG A C 1
ATOM 645 O O . ARG A 1 81 ? -13.835 10.367 10.501 1.00 86.94 81 ARG A O 1
ATOM 652 N N . MET A 1 82 ? -11.795 9.469 10.444 1.00 83.31 82 MET A N 1
ATOM 653 C CA . MET A 1 82 ? -11.227 10.591 9.696 1.00 83.31 82 MET A CA 1
ATOM 654 C C . MET A 1 82 ? -11.411 10.426 8.186 1.00 83.31 82 MET A C 1
ATOM 656 O O . MET A 1 82 ? -11.174 9.357 7.637 1.00 83.31 82 MET A O 1
ATOM 660 N N . LYS A 1 83 ? -11.775 11.512 7.488 1.00 81.94 83 LYS A N 1
ATOM 661 C CA . LYS A 1 83 ? -11.918 11.557 6.014 1.00 81.94 83 LYS A CA 1
ATOM 662 C C . LYS A 1 83 ? -12.758 10.383 5.456 1.00 81.94 83 LYS A C 1
ATOM 664 O O . LYS A 1 83 ? -12.260 9.626 4.617 1.00 81.94 83 LYS A O 1
ATOM 669 N N . PRO A 1 84 ? -14.027 10.234 5.881 1.00 78.81 84 PRO A N 1
ATOM 670 C CA . PRO A 1 84 ? -14.858 9.059 5.584 1.00 78.81 84 PRO A CA 1
ATOM 671 C C . PRO A 1 84 ? -15.046 8.784 4.083 1.00 78.81 84 PRO A C 1
ATOM 673 O O . PRO A 1 84 ? -15.148 7.625 3.687 1.00 78.81 84 PRO A O 1
ATOM 676 N N . VAL A 1 85 ? -14.986 9.826 3.242 1.00 80.62 85 VAL A N 1
ATOM 677 C CA . VAL A 1 85 ? -15.069 9.736 1.770 1.00 80.62 85 VAL A CA 1
ATOM 678 C C . VAL A 1 85 ? -14.056 8.771 1.141 1.00 80.62 85 VAL A C 1
ATOM 680 O O . VAL A 1 85 ? -14.293 8.265 0.052 1.00 80.62 85 VAL A O 1
ATOM 683 N N . ARG A 1 86 ? -12.939 8.472 1.821 1.00 80.94 86 ARG A N 1
ATOM 684 C CA . ARG A 1 86 ? -11.878 7.590 1.305 1.00 80.94 86 ARG A CA 1
ATOM 685 C C . ARG A 1 86 ? -12.281 6.126 1.168 1.00 80.94 86 ARG A C 1
ATOM 687 O O . ARG A 1 86 ? -11.640 5.409 0.414 1.00 80.94 86 ARG A O 1
ATOM 694 N N . THR A 1 87 ? -13.270 5.681 1.935 1.00 82.50 87 THR A N 1
ATOM 695 C CA . THR A 1 87 ? -13.642 4.259 2.037 1.00 82.50 87 THR A CA 1
ATOM 696 C C . THR A 1 87 ? -15.153 4.083 2.008 1.00 82.50 87 THR A C 1
ATOM 698 O O . THR A 1 87 ? -15.690 3.162 2.623 1.00 82.50 87 THR A O 1
ATOM 701 N N . LEU A 1 88 ? -15.854 5.004 1.342 1.00 75.94 88 LEU A N 1
ATOM 702 C CA . LEU A 1 88 ? -17.316 5.021 1.281 1.00 75.94 88 LEU A CA 1
ATOM 703 C C . LEU A 1 88 ? -17.868 3.813 0.507 1.00 75.94 88 LEU A C 1
ATOM 705 O O . LEU A 1 88 ? -18.919 3.290 0.849 1.00 75.94 88 LEU A O 1
ATOM 709 N N . SER A 1 89 ? -17.106 3.314 -0.473 1.00 79.44 89 SER A N 1
ATOM 710 C CA . SER A 1 89 ? -17.390 2.077 -1.215 1.00 79.44 89 SER A CA 1
ATOM 711 C C . SER A 1 89 ? -17.176 0.796 -0.394 1.00 79.44 89 SER A C 1
ATOM 713 O O . SER A 1 89 ? -17.409 -0.302 -0.894 1.00 79.44 89 SER A O 1
ATOM 715 N N . GLY A 1 90 ? -16.674 0.907 0.842 1.00 85.06 90 GLY A N 1
ATOM 716 C CA . GLY A 1 90 ? -16.263 -0.236 1.660 1.00 85.06 90 GLY A CA 1
ATOM 717 C C . GLY A 1 90 ? -14.954 -0.897 1.211 1.00 85.06 90 GLY A C 1
ATOM 718 O O . GLY A 1 90 ? -14.558 -1.897 1.808 1.00 85.06 90 GLY A O 1
ATOM 719 N N . VAL A 1 91 ? -14.281 -0.347 0.194 1.00 93.12 91 VAL A N 1
ATOM 720 C CA . VAL A 1 91 ? -12.940 -0.752 -0.249 1.00 93.12 91 VAL A CA 1
ATOM 721 C C . VAL A 1 91 ? -11.937 0.314 0.168 1.00 93.12 91 VAL A C 1
ATOM 723 O O . VAL A 1 91 ? -12.180 1.511 0.004 1.00 93.12 91 VAL A O 1
ATOM 726 N N . THR A 1 92 ? -10.812 -0.125 0.719 1.00 96.19 92 THR A N 1
ATOM 727 C CA . THR A 1 92 ? -9.784 0.758 1.259 1.00 96.19 92 THR A CA 1
ATOM 728 C C . THR A 1 92 ? -8.576 0.813 0.329 1.00 96.19 92 THR A C 1
ATOM 730 O O . THR A 1 92 ? -7.893 -0.199 0.177 1.00 96.19 92 THR A O 1
ATOM 733 N N . PRO A 1 93 ? -8.278 1.973 -0.287 1.00 95.81 93 PRO A N 1
ATOM 734 C CA . PRO A 1 93 ? -7.142 2.094 -1.189 1.00 95.81 93 PRO A CA 1
ATOM 735 C C . PRO A 1 93 ? -5.825 2.194 -0.408 1.00 95.81 93 PRO A C 1
ATOM 737 O O . PRO A 1 93 ? -5.651 3.057 0.467 1.00 95.81 93 PRO A O 1
ATOM 740 N N . VAL A 1 94 ? -4.875 1.332 -0.761 1.00 97.19 94 VAL A N 1
ATOM 741 C CA . VAL A 1 94 ? -3.520 1.294 -0.203 1.00 97.19 94 VAL A CA 1
ATOM 742 C C . VAL A 1 94 ? -2.528 1.504 -1.337 1.00 97.19 94 VAL A C 1
ATOM 744 O O . VAL A 1 94 ? -2.388 0.681 -2.233 1.00 97.19 94 VAL A O 1
ATOM 747 N N . THR A 1 95 ? -1.839 2.639 -1.289 1.00 96.56 95 THR A N 1
ATOM 748 C CA . THR A 1 95 ? -0.861 3.040 -2.299 1.00 96.56 95 THR A CA 1
ATOM 749 C C . THR A 1 95 ? 0.551 2.758 -1.811 1.00 96.56 95 THR A C 1
ATOM 751 O O . THR A 1 95 ? 0.903 3.200 -0.714 1.00 96.56 95 THR A O 1
ATOM 754 N N . VAL A 1 96 ? 1.344 2.094 -2.646 1.00 96.94 96 VAL A N 1
ATOM 755 C CA . VAL A 1 96 ? 2.772 1.818 -2.443 1.00 96.94 96 VAL A CA 1
ATOM 756 C C . VAL A 1 96 ? 3.558 2.286 -3.667 1.00 96.94 96 VAL A C 1
ATOM 758 O O . VAL A 1 96 ? 3.018 2.300 -4.774 1.00 96.94 96 VAL A O 1
ATOM 761 N N . LEU A 1 97 ? 4.812 2.694 -3.482 1.00 95.50 97 LEU A N 1
ATOM 762 C CA . LEU A 1 97 ? 5.705 3.076 -4.577 1.00 95.50 97 LEU A CA 1
ATOM 763 C C . LEU A 1 97 ? 6.847 2.068 -4.700 1.00 95.50 97 LEU A C 1
ATOM 765 O O . LEU A 1 97 ? 7.392 1.603 -3.695 1.00 95.50 97 LEU A O 1
ATOM 769 N N . THR A 1 98 ? 7.228 1.760 -5.936 1.00 93.38 98 THR A N 1
ATOM 770 C CA . THR A 1 98 ? 8.453 1.010 -6.223 1.00 93.38 98 THR A CA 1
ATOM 771 C C . THR A 1 98 ? 9.695 1.856 -5.943 1.00 93.38 98 THR A C 1
ATOM 773 O O . THR A 1 98 ? 9.646 3.088 -5.918 1.00 93.38 98 THR A O 1
ATOM 776 N N . LYS A 1 99 ? 10.840 1.191 -5.753 1.00 87.81 99 LYS A N 1
ATOM 777 C CA . LYS A 1 99 ? 12.134 1.874 -5.590 1.00 87.81 99 LYS A CA 1
ATOM 778 C C . LYS A 1 99 ? 12.528 2.637 -6.861 1.00 87.81 99 LYS A C 1
ATOM 780 O O . LYS A 1 99 ? 12.122 2.210 -7.942 1.00 87.81 99 LYS A O 1
ATOM 785 N N . PRO A 1 100 ? 13.366 3.684 -6.795 1.00 85.75 100 PRO A N 1
ATOM 786 C CA . PRO A 1 100 ? 13.897 4.330 -7.994 1.00 85.75 100 PRO A CA 1
ATOM 787 C C . PRO A 1 100 ? 14.536 3.328 -8.968 1.00 85.75 100 PRO A C 1
ATOM 789 O O . PRO A 1 100 ? 15.270 2.423 -8.567 1.00 85.75 100 PRO A O 1
ATOM 792 N N . PHE A 1 101 ? 14.235 3.468 -10.260 1.00 83.69 101 PHE A N 1
ATOM 793 C CA . PHE A 1 101 ? 14.735 2.577 -11.308 1.00 83.69 101 PHE A CA 1
ATOM 794 C C . PHE A 1 101 ? 14.904 3.343 -12.630 1.00 83.69 101 PHE A C 1
ATOM 796 O O . PHE A 1 101 ? 14.125 4.264 -12.899 1.00 83.69 101 PHE A O 1
ATOM 803 N N . PRO A 1 102 ? 15.912 3.007 -13.462 1.00 80.56 102 PRO A N 1
ATOM 804 C CA . PRO A 1 102 ? 16.110 3.641 -14.757 1.00 80.56 102 PRO A CA 1
ATOM 805 C C . PRO A 1 102 ? 14.861 3.538 -15.633 1.00 80.56 102 PRO A C 1
ATOM 807 O O . PRO A 1 102 ? 14.242 2.482 -15.746 1.00 80.56 102 PRO A O 1
ATOM 810 N N . CYS A 1 103 ? 14.516 4.641 -16.285 1.00 81.06 103 CYS A N 1
ATOM 811 C CA . CYS A 1 103 ? 13.385 4.719 -17.202 1.00 81.06 103 CYS A CA 1
ATOM 812 C C . CYS A 1 103 ? 13.919 4.860 -18.626 1.00 81.06 103 CYS A C 1
ATOM 814 O O . CYS A 1 103 ? 14.792 5.697 -18.838 1.00 81.06 103 CYS A O 1
ATOM 816 N N . PRO A 1 104 ? 13.406 4.131 -19.627 1.00 78.75 104 PRO A N 1
ATOM 817 C CA . PRO A 1 104 ? 13.887 4.284 -21.004 1.00 78.75 104 PRO A CA 1
ATOM 818 C C . PRO A 1 104 ? 13.520 5.637 -21.635 1.00 78.75 104 PRO A C 1
ATOM 820 O O . PRO A 1 104 ? 14.072 5.993 -22.667 1.00 78.75 104 PRO A O 1
ATOM 823 N N . GLY A 1 105 ? 12.565 6.377 -21.064 1.00 77.56 105 GLY A N 1
ATOM 824 C CA . GLY A 1 105 ? 12.094 7.629 -21.651 1.00 77.56 105 GLY A CA 1
ATOM 825 C C . GLY A 1 105 ? 12.913 8.849 -21.250 1.00 77.56 105 GLY A C 1
ATOM 826 O O . GLY A 1 105 ? 13.426 8.938 -20.136 1.00 77.56 105 GLY A O 1
ATOM 827 N N . GLU A 1 106 ? 12.908 9.842 -22.134 1.00 82.88 106 GLU A N 1
ATOM 828 C CA . GLU A 1 106 ? 13.618 11.120 -21.987 1.00 82.88 106 GLU A CA 1
ATOM 829 C C . GLU A 1 106 ? 12.652 12.304 -21.800 1.00 82.88 106 GLU A C 1
ATOM 831 O O . GLU A 1 106 ? 12.951 13.437 -22.173 1.00 82.88 106 GLU A O 1
ATOM 836 N N . CYS A 1 107 ? 11.465 12.029 -21.249 1.00 85.12 107 CYS A N 1
ATOM 837 C CA . CYS A 1 107 ? 10.374 12.995 -21.138 1.00 85.12 107 CYS A CA 1
ATOM 838 C C . CYS A 1 107 ? 10.824 14.275 -20.420 1.00 85.12 107 CYS A C 1
ATOM 840 O O . CYS A 1 107 ? 11.229 14.227 -19.257 1.00 85.12 107 CYS A O 1
ATOM 842 N N . ILE A 1 108 ? 10.679 15.423 -21.088 1.00 84.88 108 ILE A N 1
ATOM 843 C CA . ILE A 1 108 ? 11.183 16.718 -20.598 1.00 84.88 108 ILE A CA 1
ATOM 844 C C . ILE A 1 108 ? 10.444 17.230 -19.352 1.00 84.88 108 ILE A C 1
ATOM 846 O O . ILE A 1 108 ? 10.985 18.037 -18.604 1.00 84.88 108 ILE A O 1
ATOM 850 N N . PHE A 1 109 ? 9.216 16.754 -19.124 1.00 85.06 109 PHE A N 1
ATOM 851 C CA . PHE A 1 109 ? 8.391 17.116 -17.967 1.00 85.06 109 PHE A CA 1
ATOM 852 C C . PHE A 1 109 ? 8.562 16.167 -16.780 1.00 85.06 109 PHE A C 1
ATOM 854 O 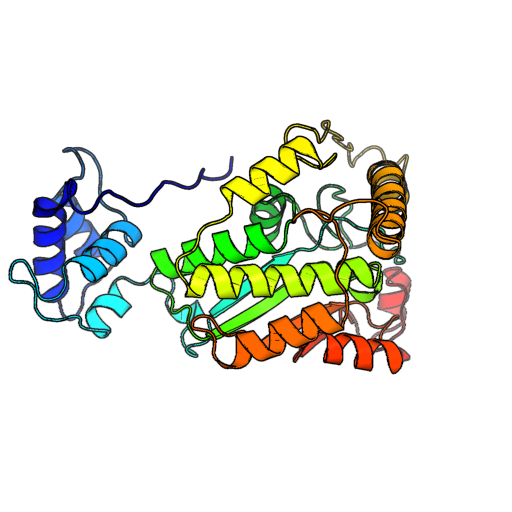O . PHE A 1 109 ? 8.065 16.453 -15.692 1.00 85.06 109 PHE A O 1
ATOM 861 N N . CYS A 1 110 ? 9.235 15.027 -16.963 1.00 83.62 110 CYS A N 1
ATOM 862 C CA . CYS A 1 110 ? 9.478 14.126 -15.847 1.00 83.62 110 CYS A CA 1
ATOM 863 C C . CYS A 1 110 ? 10.497 14.753 -14.884 1.00 83.62 110 CYS A C 1
ATOM 865 O O . CYS A 1 110 ? 11.583 15.142 -15.319 1.00 83.62 110 CYS A O 1
ATOM 867 N N . PRO A 1 111 ? 10.208 14.791 -13.573 1.00 81.25 111 PRO A N 1
ATOM 868 C CA . PRO A 1 111 ? 11.178 15.236 -12.593 1.00 81.25 111 PRO A CA 1
ATOM 869 C C . PRO A 1 111 ? 12.413 14.324 -12.579 1.00 81.25 111 PRO A C 1
ATOM 871 O O . PRO A 1 111 ? 12.373 13.133 -12.923 1.00 81.25 111 PRO A O 1
ATOM 874 N N . ASN A 1 112 ? 13.534 14.909 -12.161 1.00 74.31 112 ASN A N 1
ATOM 875 C CA . ASN A 1 112 ? 14.831 14.245 -12.035 1.00 74.31 112 ASN A CA 1
ATOM 876 C C . ASN A 1 112 ? 15.255 14.075 -10.566 1.00 74.31 112 ASN A C 1
ATOM 878 O O . ASN A 1 112 ? 16.444 14.096 -10.268 1.00 74.31 112 ASN A O 1
ATOM 882 N N . ASP A 1 113 ? 14.298 13.887 -9.651 1.00 76.31 113 ASP A N 1
ATOM 883 C CA . ASP A 1 113 ? 14.603 13.565 -8.252 1.00 76.31 113 ASP A CA 1
ATOM 884 C C . ASP A 1 113 ? 15.055 12.101 -8.143 1.00 76.31 113 ASP A C 1
ATOM 886 O O . ASP A 1 113 ? 14.249 11.180 -8.247 1.00 76.31 113 ASP A O 1
ATOM 890 N N . VAL A 1 114 ? 16.358 11.877 -7.969 1.00 74.38 114 VAL A N 1
ATOM 891 C CA . VAL A 1 114 ? 16.967 10.533 -7.915 1.00 74.38 114 VAL A CA 1
ATOM 892 C C . VAL A 1 114 ? 16.585 9.723 -6.680 1.00 74.38 114 VAL A C 1
ATOM 894 O O . VAL A 1 114 ? 16.789 8.510 -6.667 1.00 74.38 114 VAL A O 1
ATOM 897 N N . ARG A 1 115 ? 16.016 10.372 -5.658 1.00 75.69 115 ARG A N 1
ATOM 898 C CA . ARG A 1 115 ? 15.490 9.690 -4.470 1.00 75.69 115 ARG A CA 1
ATOM 899 C C . ARG A 1 115 ? 14.167 8.994 -4.758 1.00 75.69 115 ARG A C 1
ATOM 901 O O . ARG A 1 115 ? 13.765 8.130 -3.990 1.00 75.69 115 ARG A O 1
ATOM 908 N N . MET A 1 116 ? 13.496 9.362 -5.851 1.00 84.56 116 MET A N 1
ATOM 909 C CA . MET A 1 116 ? 12.147 8.915 -6.175 1.00 84.56 116 MET A CA 1
ATOM 910 C C . MET A 1 116 ? 12.087 8.155 -7.506 1.00 8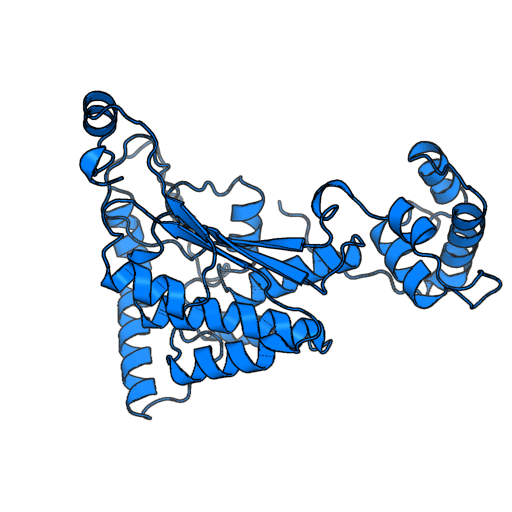4.56 116 MET A C 1
ATOM 912 O O . MET A 1 116 ? 12.918 8.360 -8.404 1.00 84.56 116 MET A O 1
ATOM 916 N N . PRO A 1 117 ? 11.104 7.249 -7.666 1.00 84.75 117 PRO A N 1
ATOM 917 C CA . PRO A 1 117 ? 10.791 6.684 -8.969 1.00 84.75 117 PRO A CA 1
ATOM 918 C C . PRO A 1 117 ? 10.355 7.783 -9.943 1.00 84.75 117 PRO A C 1
ATOM 920 O O . PRO A 1 117 ? 9.927 8.874 -9.554 1.00 84.75 117 PRO A O 1
ATOM 923 N N . LYS A 1 118 ? 10.468 7.501 -11.244 1.00 82.75 118 LYS A N 1
ATOM 924 C CA . LYS A 1 118 ? 10.148 8.496 -12.267 1.00 82.75 118 LYS A CA 1
ATOM 925 C C . LYS A 1 118 ? 8.713 9.001 -12.148 1.00 82.75 118 LYS A C 1
ATOM 927 O O . LYS A 1 118 ? 7.788 8.222 -11.952 1.00 82.75 118 LYS A O 1
ATOM 932 N N . SER A 1 119 ? 8.545 10.303 -12.389 1.00 83.44 119 SER A N 1
ATOM 933 C CA . SER A 1 119 ? 7.280 11.056 -12.275 1.00 83.44 119 SER A CA 1
ATOM 934 C C . SER A 1 119 ? 6.887 11.489 -10.861 1.00 83.44 119 SER A C 1
ATOM 936 O O . SER A 1 119 ? 5.977 12.299 -10.745 1.00 83.44 119 SER A O 1
ATOM 938 N N . TYR A 1 120 ? 7.589 11.030 -9.821 1.00 88.12 120 TYR A N 1
ATOM 939 C CA . TYR A 1 120 ? 7.281 11.350 -8.425 1.00 88.12 120 TYR A CA 1
ATOM 940 C C . TYR A 1 120 ? 8.303 12.316 -7.817 1.00 88.12 120 TYR A C 1
ATOM 942 O O . TYR A 1 120 ? 9.465 12.359 -8.229 1.00 88.12 120 TYR A O 1
ATOM 950 N N . LEU A 1 121 ? 7.865 13.093 -6.825 1.00 85.94 121 LEU A N 1
ATOM 951 C CA . LEU A 1 121 ? 8.693 14.078 -6.121 1.00 85.94 121 LEU A CA 1
ATOM 952 C C . LEU A 1 121 ? 8.749 13.777 -4.623 1.00 85.94 121 LEU A C 1
ATOM 954 O O . LEU A 1 121 ? 7.735 13.466 -4.005 1.00 85.94 121 LEU A O 1
ATOM 958 N N . ALA A 1 122 ? 9.917 13.954 -3.998 1.00 84.06 122 ALA A N 1
ATOM 959 C CA . ALA A 1 122 ? 10.115 13.619 -2.583 1.00 84.06 122 ALA A CA 1
ATOM 960 C C . ALA A 1 122 ? 9.278 14.460 -1.605 1.00 84.06 122 ALA A C 1
ATOM 962 O O . ALA A 1 122 ? 9.192 14.157 -0.419 1.00 84.06 122 ALA A O 1
ATOM 963 N N . ASN A 1 123 ? 8.669 15.553 -2.062 1.00 83.62 123 ASN A N 1
ATOM 964 C CA . ASN A 1 123 ? 7.769 16.370 -1.252 1.00 83.62 123 ASN A CA 1
ATOM 965 C C . ASN A 1 123 ? 6.305 15.889 -1.297 1.00 83.62 123 ASN A C 1
ATOM 967 O O . ASN A 1 123 ? 5.474 16.410 -0.551 1.00 83.62 123 ASN A O 1
ATOM 971 N N . GLU A 1 124 ? 5.977 14.898 -2.128 1.00 87.88 124 GLU A N 1
ATOM 972 C CA . GLU A 1 124 ? 4.630 14.346 -2.217 1.00 87.88 124 GLU A CA 1
ATOM 973 C C . GLU A 1 124 ? 4.346 13.415 -1.032 1.00 87.88 124 GLU A C 1
ATOM 975 O O . GLU A 1 124 ? 5.161 12.549 -0.709 1.00 87.88 124 GLU A O 1
ATOM 980 N N . PRO A 1 125 ? 3.164 13.488 -0.393 1.00 87.69 125 PRO A N 1
ATOM 981 C CA . PRO A 1 125 ? 2.888 12.679 0.792 1.00 87.69 125 PRO A CA 1
ATOM 982 C C . PRO A 1 125 ? 2.985 11.163 0.567 1.00 87.69 125 PRO A C 1
ATOM 984 O O . PRO A 1 125 ? 3.221 10.426 1.518 1.00 87.69 125 PRO A O 1
ATOM 987 N N . GLY A 1 126 ? 2.708 10.673 -0.648 1.00 87.31 126 GLY A N 1
ATOM 988 C CA . GLY A 1 126 ? 2.866 9.256 -1.006 1.00 87.31 126 GLY A CA 1
ATOM 989 C C . GLY A 1 126 ? 4.329 8.847 -1.121 1.00 87.31 126 GLY A C 1
ATOM 990 O O . GLY A 1 126 ? 4.724 7.850 -0.523 1.00 87.31 126 GLY A O 1
ATOM 991 N N . ALA A 1 127 ? 5.112 9.677 -1.804 1.00 89.19 127 ALA A N 1
ATOM 992 C CA . ALA A 1 127 ? 6.546 9.527 -1.987 1.00 89.19 127 ALA A CA 1
ATOM 993 C C . ALA A 1 127 ? 7.316 9.565 -0.662 1.00 89.19 127 ALA A C 1
ATOM 995 O O . ALA A 1 127 ? 8.082 8.652 -0.380 1.00 89.19 127 ALA A O 1
ATOM 996 N N . GLN A 1 128 ? 7.014 10.535 0.207 1.00 89.12 128 GLN A N 1
ATOM 997 C CA . GLN A 1 128 ? 7.608 10.631 1.547 1.00 89.12 128 GLN A CA 1
ATOM 998 C C . GLN A 1 128 ? 7.402 9.358 2.362 1.00 89.12 128 GLN A C 1
ATOM 1000 O O . GLN A 1 128 ? 8.335 8.854 2.970 1.00 89.12 128 GLN A O 1
ATOM 1005 N N . ARG A 1 129 ? 6.184 8.804 2.351 1.00 90.19 129 ARG A N 1
ATOM 1006 C CA . ARG A 1 129 ? 5.900 7.555 3.072 1.00 90.19 129 ARG A CA 1
ATOM 1007 C C . ARG A 1 129 ? 6.652 6.366 2.487 1.00 90.19 129 ARG A C 1
ATOM 1009 O O . ARG A 1 129 ? 7.014 5.467 3.238 1.00 90.19 129 ARG A O 1
ATOM 1016 N N . ALA A 1 130 ? 6.827 6.320 1.170 1.00 91.69 130 ALA A N 1
ATOM 1017 C CA . ALA A 1 130 ? 7.587 5.254 0.533 1.00 91.69 130 ALA A CA 1
ATOM 1018 C C . ALA A 1 130 ? 9.068 5.333 0.919 1.00 91.69 130 ALA A C 1
ATOM 1020 O O . ALA A 1 130 ? 9.636 4.330 1.341 1.00 91.69 130 ALA A O 1
ATOM 1021 N N . GLU A 1 131 ? 9.650 6.532 0.876 1.00 87.19 131 GLU A N 1
ATOM 1022 C CA . GLU A 1 131 ? 11.027 6.808 1.298 1.00 87.19 131 GLU A CA 1
ATOM 1023 C C . GLU A 1 131 ? 11.250 6.502 2.787 1.00 87.19 131 GLU A C 1
ATOM 1025 O O . GLU A 1 131 ? 12.210 5.818 3.133 1.00 87.19 131 GLU A O 1
ATOM 1030 N N . GLU A 1 132 ? 10.321 6.902 3.664 1.00 87.50 132 GLU A N 1
ATOM 1031 C CA . GLU A 1 132 ? 10.340 6.572 5.100 1.00 87.50 132 GLU A CA 1
ATOM 1032 C C . GLU A 1 132 ? 10.314 5.057 5.373 1.00 87.50 132 GLU A C 1
ATOM 1034 O O . GLU A 1 132 ? 10.749 4.626 6.437 1.00 87.50 132 GLU A O 1
ATOM 1039 N N . ASN A 1 133 ? 9.818 4.251 4.428 1.00 90.00 133 ASN A N 1
ATOM 1040 C CA . ASN A 1 133 ? 9.807 2.786 4.486 1.00 90.00 133 ASN A CA 1
ATOM 1041 C C . ASN A 1 133 ? 10.859 2.149 3.556 1.00 90.00 133 ASN A C 1
ATOM 1043 O O . ASN A 1 133 ? 10.744 0.971 3.222 1.00 90.00 133 ASN A O 1
ATOM 1047 N N . SER A 1 134 ? 11.848 2.919 3.086 1.00 88.38 134 SER A N 1
ATOM 1048 C CA . SER A 1 134 ? 12.918 2.457 2.186 1.00 88.38 134 SER A CA 1
ATOM 1049 C C . SER A 1 134 ? 12.418 1.752 0.920 1.00 88.38 134 SER A C 1
ATOM 1051 O O . SER A 1 134 ? 13.079 0.862 0.391 1.00 88.38 134 SER A O 1
ATOM 1053 N N . PHE A 1 135 ? 11.236 2.138 0.436 1.00 91.19 135 PHE A N 1
ATOM 1054 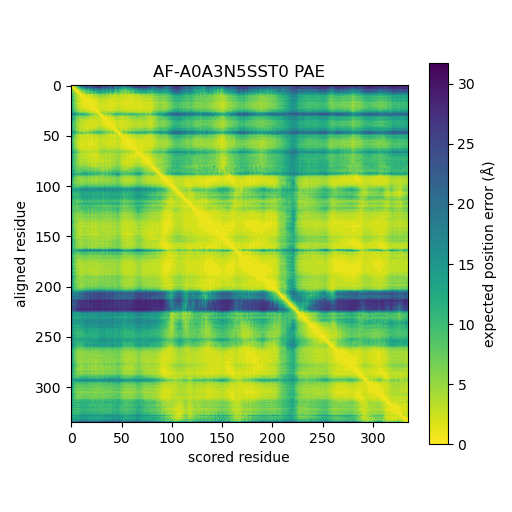C CA . PHE A 1 135 ? 10.538 1.509 -0.686 1.00 91.19 135 PHE A CA 1
ATOM 1055 C C . PHE A 1 135 ? 10.267 0.001 -0.509 1.00 91.19 135 PHE A C 1
ATOM 1057 O O . PHE A 1 135 ? 9.935 -0.679 -1.483 1.00 91.19 135 PHE A O 1
ATOM 1064 N N . ASP A 1 136 ? 10.328 -0.528 0.719 1.00 93.25 136 ASP A N 1
ATOM 1065 C CA . ASP A 1 136 ? 10.006 -1.927 0.993 1.00 93.25 136 ASP A CA 1
ATOM 1066 C C . ASP A 1 136 ? 8.478 -2.146 0.910 1.00 93.25 136 ASP A C 1
ATOM 1068 O O . ASP A 1 136 ? 7.705 -1.451 1.582 1.00 93.25 136 ASP A O 1
ATOM 1072 N N . PRO A 1 137 ? 8.002 -3.084 0.076 1.00 96.50 137 PRO A N 1
ATOM 1073 C CA . PRO A 1 137 ? 6.574 -3.332 -0.141 1.00 96.50 137 PRO A CA 1
ATOM 1074 C C . PRO A 1 137 ? 5.824 -3.771 1.123 1.00 96.50 137 PRO A C 1
ATOM 1076 O O . PRO A 1 137 ? 4.664 -3.387 1.307 1.00 96.50 137 PRO A O 1
ATOM 1079 N N . TYR A 1 138 ? 6.462 -4.547 2.004 1.00 97.62 138 TYR A N 1
ATOM 1080 C CA . TYR A 1 138 ? 5.841 -5.015 3.241 1.00 97.62 138 TYR A CA 1
ATOM 1081 C C . TYR A 1 138 ? 5.686 -3.856 4.225 1.00 97.62 138 TYR A C 1
ATOM 1083 O O . TYR A 1 138 ? 4.584 -3.615 4.719 1.00 97.62 138 TYR A O 1
ATOM 1091 N N . LEU A 1 139 ? 6.756 -3.092 4.465 1.00 96.12 139 LEU A N 1
ATOM 1092 C CA . LEU A 1 139 ? 6.745 -1.950 5.382 1.00 96.12 139 LEU A CA 1
ATOM 1093 C C . LEU A 1 139 ? 5.752 -0.869 4.934 1.00 96.12 139 LEU A C 1
ATOM 1095 O O . LEU A 1 139 ? 4.955 -0.379 5.742 1.00 96.12 139 LEU A O 1
ATOM 1099 N N . GLN A 1 140 ? 5.736 -0.539 3.638 1.00 97.25 140 GLN A N 1
ATOM 1100 C CA . GLN A 1 140 ? 4.780 0.416 3.074 1.00 97.25 140 GLN A CA 1
ATOM 1101 C C . GLN A 1 140 ? 3.331 -0.047 3.265 1.00 97.25 140 GLN A C 1
ATOM 1103 O O . GLN A 1 140 ? 2.484 0.733 3.708 1.00 97.25 140 GLN A O 1
ATOM 1108 N N . THR A 1 141 ? 3.041 -1.315 2.965 1.00 98.25 141 THR A N 1
ATOM 1109 C CA . THR A 1 141 ? 1.687 -1.875 3.082 1.00 98.25 141 THR A CA 1
ATOM 1110 C C . THR A 1 141 ? 1.242 -1.931 4.541 1.00 98.25 141 THR A C 1
ATOM 1112 O O . THR A 1 141 ? 0.176 -1.414 4.881 1.00 98.25 141 THR A O 1
ATOM 1115 N N . TYR A 1 142 ? 2.075 -2.489 5.423 1.00 97.81 142 TYR A N 1
ATOM 1116 C CA . TYR A 1 142 ? 1.748 -2.682 6.832 1.00 97.81 142 TYR A CA 1
ATOM 1117 C C . TYR A 1 142 ? 1.545 -1.346 7.559 1.00 97.81 142 TYR A C 1
ATOM 1119 O O . TYR A 1 142 ? 0.515 -1.124 8.199 1.00 97.81 142 TYR A O 1
ATOM 1127 N N . SER A 1 143 ? 2.477 -0.397 7.401 1.00 95.38 143 SER A N 1
ATOM 1128 C CA . SER A 1 143 ? 2.368 0.932 8.021 1.00 95.38 143 SER A CA 1
ATOM 1129 C C . SER A 1 143 ? 1.143 1.707 7.520 1.00 95.38 143 SER A C 1
ATOM 1131 O O . SER A 1 143 ? 0.471 2.409 8.293 1.00 95.38 143 SER A O 1
ATOM 1133 N N . ARG A 1 144 ? 0.794 1.551 6.234 1.00 95.62 144 ARG A N 1
ATOM 1134 C CA . ARG A 1 144 ? -0.388 2.178 5.643 1.00 95.62 144 ARG A CA 1
ATOM 1135 C C . ARG A 1 144 ? -1.683 1.567 6.166 1.00 95.62 144 ARG A C 1
ATOM 1137 O O . ARG A 1 144 ? -2.588 2.332 6.510 1.00 95.62 144 ARG A O 1
ATOM 1144 N N . LEU A 1 145 ? -1.766 0.241 6.263 1.00 96.44 145 LEU A N 1
ATOM 1145 C CA . LEU A 1 145 ? -2.903 -0.460 6.861 1.00 96.44 145 LEU A CA 1
ATOM 1146 C C . LEU A 1 145 ? -3.090 -0.079 8.325 1.00 96.44 145 LEU A C 1
ATOM 1148 O O . LEU A 1 145 ? -4.199 0.287 8.705 1.00 96.44 145 LEU A O 1
ATOM 1152 N N . ARG A 1 146 ? -2.009 -0.059 9.113 1.00 94.38 146 ARG A N 1
ATOM 1153 C CA . ARG A 1 146 ? -2.029 0.374 10.516 1.00 94.38 146 ARG A CA 1
ATOM 1154 C C . ARG A 1 146 ? -2.605 1.778 10.653 1.00 94.38 146 ARG A C 1
ATOM 1156 O O . ARG A 1 146 ? -3.577 1.979 11.374 1.00 94.38 146 ARG A O 1
ATOM 1163 N N . THR A 1 147 ? -2.100 2.722 9.858 1.00 92.00 147 THR A N 1
ATOM 1164 C CA . THR A 1 147 ? -2.625 4.095 9.835 1.00 92.00 147 THR A CA 1
ATOM 1165 C C . THR A 1 147 ? -4.116 4.116 9.483 1.00 92.00 147 THR A C 1
ATOM 1167 O O . THR A 1 147 ? -4.903 4.807 10.120 1.00 92.00 147 THR A O 1
ATOM 1170 N N . LEU A 1 148 ? -4.547 3.382 8.458 1.00 92.50 148 LEU A N 1
ATOM 1171 C CA . LEU A 1 148 ? -5.953 3.363 8.039 1.00 92.50 148 LEU A CA 1
ATOM 1172 C C . LEU A 1 148 ? -6.855 2.737 9.112 1.00 92.50 148 LEU A C 1
ATOM 1174 O O . LEU A 1 148 ? -7.908 3.290 9.423 1.00 92.50 148 LEU A O 1
ATOM 1178 N N . PHE A 1 149 ? -6.409 1.654 9.738 1.00 91.75 149 PHE A N 1
ATOM 1179 C CA . PHE A 1 149 ? -7.119 0.982 10.816 1.00 91.75 149 PHE A CA 1
ATOM 1180 C C . PHE A 1 149 ? -7.275 1.868 12.055 1.00 91.75 149 PHE A C 1
ATOM 1182 O O . PHE A 1 149 ? -8.382 1.967 12.588 1.00 91.75 149 PHE A O 1
ATOM 1189 N N . GLU A 1 150 ? -6.206 2.537 12.493 1.00 88.56 150 GLU A N 1
ATOM 1190 C CA . GLU A 1 150 ? -6.202 3.476 13.629 1.00 88.56 150 GLU A CA 1
ATOM 1191 C C . GLU A 1 150 ? -7.084 4.703 13.377 1.00 88.56 150 GLU A C 1
ATOM 1193 O O . GLU A 1 150 ? -7.661 5.265 14.302 1.00 88.56 150 GLU A O 1
ATOM 1198 N N . THR A 1 151 ? -7.218 5.112 12.115 1.00 89.25 151 THR A N 1
ATOM 1199 C CA . THR A 1 151 ? -8.052 6.254 11.704 1.00 89.25 151 THR A CA 1
ATOM 1200 C C . THR A 1 151 ? -9.499 5.855 11.383 1.00 89.25 151 THR A C 1
ATOM 1202 O O . THR A 1 151 ? -10.307 6.689 10.962 1.00 89.25 151 THR A O 1
ATOM 1205 N N . GLY A 1 152 ? -9.847 4.588 11.641 1.00 88.44 152 GLY A N 1
ATOM 1206 C CA . GLY A 1 152 ? -11.210 4.065 11.614 1.00 88.44 152 GLY A CA 1
ATOM 1207 C C . GLY A 1 152 ? -11.661 3.523 10.262 1.00 88.44 152 GLY A C 1
ATOM 1208 O O . GLY A 1 152 ? -12.844 3.230 10.094 1.00 88.44 152 GLY A O 1
ATOM 1209 N N . HIS A 1 153 ? -10.769 3.391 9.283 1.00 92.12 153 HIS A N 1
ATOM 1210 C CA . HIS A 1 153 ? -11.106 2.797 7.994 1.00 92.12 153 HIS A CA 1
ATOM 1211 C C . HIS A 1 153 ? -11.190 1.266 8.085 1.00 92.12 153 HIS A C 1
ATOM 1213 O O . HIS A 1 153 ? -10.428 0.648 8.834 1.00 92.12 153 HIS A O 1
ATOM 1219 N N . PRO A 1 154 ? -12.109 0.634 7.331 1.00 92.56 154 PRO A N 1
ATOM 1220 C CA . PRO A 1 154 ? -12.172 -0.819 7.255 1.00 92.56 154 PRO A CA 1
ATOM 1221 C C . PRO A 1 154 ? -10.917 -1.366 6.570 1.00 92.56 154 PRO A C 1
ATOM 1223 O O . PRO A 1 154 ? -10.405 -0.765 5.633 1.00 92.56 154 PRO A O 1
ATOM 1226 N N . THR A 1 155 ? -10.437 -2.529 6.992 1.00 95.62 155 THR A N 1
ATOM 1227 C CA . THR A 1 155 ? -9.269 -3.193 6.383 1.00 95.62 155 THR A CA 1
ATOM 1228 C C . THR A 1 155 ? -9.610 -4.553 5.778 1.00 95.62 155 THR A C 1
ATOM 1230 O O . THR A 1 155 ? -8.726 -5.270 5.338 1.00 95.62 155 THR A O 1
ATOM 1233 N N . GLY A 1 156 ? -10.896 -4.915 5.712 1.00 96.31 156 GLY A N 1
ATOM 1234 C CA . GLY A 1 156 ? -11.315 -6.224 5.200 1.00 96.31 156 GLY A CA 1
ATOM 1235 C C . GLY A 1 156 ? -11.220 -6.382 3.677 1.00 96.31 156 GLY A C 1
ATOM 1236 O O . GLY A 1 156 ? -11.106 -7.500 3.176 1.00 96.31 156 GLY A O 1
ATOM 1237 N N . LYS A 1 157 ? -11.290 -5.270 2.936 1.00 97.69 157 LYS A N 1
ATOM 1238 C CA . LYS A 1 157 ? -11.220 -5.221 1.469 1.00 97.69 157 LYS A CA 1
ATOM 1239 C C . LYS A 1 157 ? -10.286 -4.094 1.048 1.00 97.69 157 LYS A C 1
ATOM 1241 O O . LYS A 1 157 ? -10.569 -2.930 1.332 1.00 97.69 157 LYS A O 1
ATOM 1246 N N . ILE A 1 158 ? -9.202 -4.443 0.373 1.00 98.31 158 ILE A N 1
ATOM 1247 C CA . ILE A 1 158 ? -8.113 -3.544 0.007 1.00 98.31 158 ILE A CA 1
ATOM 1248 C C . ILE A 1 158 ? -7.984 -3.476 -1.515 1.00 98.31 158 ILE A C 1
ATOM 1250 O O . ILE A 1 158 ? -7.954 -4.511 -2.179 1.00 98.31 158 ILE A O 1
ATOM 1254 N N . GLU A 1 159 ? -7.895 -2.264 -2.061 1.00 98.19 159 GLU A N 1
ATOM 1255 C CA . GLU A 1 159 ? -7.408 -2.045 -3.427 1.00 98.19 159 GLU A CA 1
ATOM 1256 C C . GLU A 1 159 ? -5.948 -1.593 -3.338 1.00 98.19 159 GLU A C 1
ATOM 1258 O O . GLU A 1 159 ? -5.657 -0.508 -2.828 1.00 98.19 159 GLU A O 1
ATOM 1263 N N . MET A 1 160 ? -5.029 -2.439 -3.798 1.00 98.31 160 MET A N 1
ATOM 1264 C CA . MET A 1 160 ? -3.607 -2.121 -3.851 1.00 98.31 160 MET A CA 1
ATOM 1265 C C . MET A 1 160 ? -3.304 -1.284 -5.089 1.00 98.31 160 MET A C 1
ATOM 1267 O O . MET A 1 160 ? -3.724 -1.630 -6.188 1.00 98.31 160 MET A O 1
ATOM 1271 N N . ILE A 1 161 ? -2.550 -0.201 -4.924 1.00 97.75 161 ILE A N 1
ATOM 1272 C CA . ILE A 1 161 ? -2.146 0.687 -6.016 1.00 97.75 161 ILE A CA 1
ATOM 1273 C C . ILE A 1 161 ? -0.627 0.803 -6.009 1.00 97.75 161 ILE A C 1
ATOM 1275 O O . ILE A 1 161 ? -0.059 1.399 -5.093 1.00 97.75 161 ILE A O 1
ATOM 1279 N N . ILE A 1 162 ? 0.015 0.226 -7.022 1.00 97.25 162 ILE A N 1
ATOM 1280 C CA . ILE A 1 162 ? 1.465 0.239 -7.197 1.00 97.25 162 ILE A CA 1
ATOM 1281 C C . ILE A 1 162 ? 1.838 1.361 -8.164 1.00 97.25 162 ILE A C 1
ATOM 1283 O O . ILE A 1 162 ? 1.519 1.317 -9.354 1.00 97.25 162 ILE A O 1
ATOM 1287 N N . LEU A 1 163 ? 2.528 2.357 -7.621 1.00 94.31 163 LEU A N 1
ATOM 1288 C CA . LEU A 1 163 ? 2.996 3.545 -8.321 1.00 94.31 163 LEU A CA 1
ATOM 1289 C C . LEU A 1 163 ? 4.496 3.446 -8.627 1.00 94.31 163 LEU A C 1
ATOM 1291 O O . LEU A 1 163 ? 5.248 2.795 -7.902 1.00 94.31 163 LEU A O 1
ATOM 1295 N N . GLY A 1 164 ? 4.939 4.131 -9.682 1.00 82.19 164 GLY A N 1
ATOM 1296 C CA . GLY A 1 164 ? 6.357 4.170 -10.073 1.00 82.19 164 GLY A CA 1
ATOM 1297 C C . GLY A 1 164 ? 6.610 4.431 -11.559 1.00 82.19 164 GLY A C 1
ATOM 1298 O O . GLY A 1 164 ? 7.755 4.611 -11.967 1.00 82.19 164 GLY A O 1
ATOM 1299 N N . GLY A 1 165 ? 5.553 4.464 -12.379 1.00 77.19 165 GLY A N 1
ATOM 1300 C CA . GLY A 1 165 ? 5.575 4.900 -13.780 1.00 77.19 165 GLY A CA 1
ATOM 1301 C C . GLY A 1 165 ? 6.288 3.973 -14.775 1.00 77.19 165 GLY A C 1
ATOM 1302 O O . GLY A 1 165 ? 6.095 4.128 -15.978 1.00 77.19 165 GLY A O 1
ATOM 1303 N N . THR A 1 166 ? 7.094 3.016 -14.310 1.00 85.06 166 THR A N 1
ATOM 1304 C CA . THR A 1 166 ? 7.906 2.112 -15.146 1.00 85.06 166 THR A CA 1
ATOM 1305 C C . THR A 1 166 ? 7.823 0.650 -14.704 1.00 85.06 166 THR A C 1
ATOM 1307 O O . THR A 1 166 ? 8.803 -0.077 -14.848 1.00 85.06 166 THR A O 1
ATOM 1310 N N . TRP A 1 167 ? 6.673 0.200 -14.179 1.00 92.25 167 TRP A N 1
ATOM 1311 C CA . TRP A 1 167 ? 6.493 -1.159 -13.635 1.00 92.25 167 TRP A CA 1
ATOM 1312 C C . TRP A 1 167 ? 7.074 -2.260 -14.530 1.00 92.25 167 TRP A C 1
ATOM 1314 O O . TRP A 1 167 ? 7.827 -3.110 -14.056 1.00 92.25 167 TRP A O 1
ATOM 1324 N N . SER A 1 168 ? 6.794 -2.198 -15.832 1.00 90.00 168 SER A N 1
ATOM 1325 C CA . SER A 1 168 ? 7.190 -3.224 -16.802 1.00 90.00 168 SER A CA 1
ATOM 1326 C C . SER A 1 168 ? 8.702 -3.288 -17.085 1.00 90.00 168 SER A C 1
ATOM 1328 O O . SER A 1 168 ? 9.161 -4.224 -17.724 1.00 90.00 168 SER A O 1
ATOM 1330 N N . PHE A 1 169 ? 9.500 -2.331 -16.597 1.00 88.06 169 PHE A N 1
ATOM 1331 C CA . PHE A 1 169 ? 10.959 -2.301 -16.792 1.00 88.06 169 PHE A CA 1
ATOM 1332 C C . PHE A 1 169 ? 11.747 -2.944 -15.646 1.00 88.06 169 PHE A C 1
ATOM 1334 O O . PHE A 1 169 ? 12.953 -3.168 -15.778 1.00 88.06 169 PHE A O 1
ATOM 1341 N N . TYR A 1 170 ? 11.094 -3.238 -14.521 1.00 89.31 170 TYR A N 1
ATOM 1342 C CA . TYR A 1 170 ? 11.746 -3.922 -13.410 1.00 89.31 170 TYR A CA 1
ATOM 1343 C C . TYR A 1 170 ? 12.007 -5.397 -13.752 1.00 89.31 170 TYR A C 1
ATOM 1345 O O . TYR A 1 170 ? 11.244 -5.999 -14.508 1.00 89.31 170 TYR A O 1
ATOM 1353 N N . PRO A 1 171 ? 13.054 -6.019 -13.176 1.00 89.69 171 PRO A N 1
ATOM 1354 C CA . PRO A 1 171 ? 13.266 -7.456 -13.311 1.00 89.69 171 PRO A CA 1
ATOM 1355 C C . PRO A 1 171 ? 12.042 -8.254 -12.849 1.00 89.69 171 PRO A C 1
ATOM 1357 O O . PRO A 1 171 ? 11.438 -7.924 -11.830 1.00 89.69 171 PRO A O 1
ATOM 1360 N N . GLU A 1 172 ? 11.729 -9.352 -13.539 1.00 91.50 172 GLU A N 1
ATOM 1361 C CA . GLU A 1 172 ? 10.581 -10.206 -13.199 1.00 91.50 172 GLU A CA 1
ATOM 1362 C C . GLU A 1 172 ? 10.636 -10.687 -11.738 1.00 91.50 172 GLU A C 1
ATOM 1364 O O . GLU A 1 172 ? 9.643 -10.612 -11.018 1.00 91.50 172 GLU A O 1
ATOM 1369 N N . THR A 1 173 ? 11.815 -11.083 -11.248 1.00 91.00 173 THR A N 1
ATOM 1370 C CA . THR A 1 173 ? 11.993 -11.516 -9.852 1.00 91.00 173 THR A CA 1
ATOM 1371 C C . THR A 1 173 ? 11.633 -10.423 -8.847 1.00 91.00 173 THR A C 1
ATOM 1373 O O . THR A 1 173 ? 11.052 -10.728 -7.808 1.00 91.00 173 THR A O 1
ATOM 1376 N N . TYR A 1 174 ? 11.925 -9.157 -9.173 1.00 91.94 174 TYR A N 1
ATOM 1377 C CA . TYR A 1 174 ? 11.547 -8.005 -8.356 1.00 91.94 174 TYR A CA 1
ATOM 1378 C C . TYR A 1 174 ? 10.035 -7.796 -8.380 1.00 91.94 174 TYR A C 1
ATOM 1380 O O . TYR A 1 174 ? 9.443 -7.610 -7.325 1.00 91.94 174 TYR A O 1
ATOM 1388 N N . GLN A 1 175 ? 9.399 -7.857 -9.554 1.00 95.31 175 GLN A N 1
ATOM 1389 C CA . GLN A 1 175 ? 7.947 -7.690 -9.683 1.00 95.31 175 GLN A CA 1
ATOM 1390 C C . GLN A 1 175 ? 7.185 -8.741 -8.860 1.00 95.31 175 GLN A C 1
ATOM 1392 O O . GLN A 1 175 ? 6.303 -8.389 -8.076 1.00 95.31 175 GLN A O 1
ATOM 1397 N N . ILE A 1 176 ? 7.563 -10.020 -8.990 1.00 96.94 176 ILE A N 1
ATOM 1398 C CA . ILE A 1 176 ? 6.944 -11.131 -8.251 1.00 96.94 176 ILE A CA 1
ATOM 1399 C C . ILE A 1 176 ? 7.165 -10.951 -6.748 1.00 96.94 176 ILE A C 1
ATOM 1401 O O . ILE A 1 176 ? 6.212 -11.023 -5.972 1.00 96.94 176 ILE A O 1
ATOM 1405 N N . TRP A 1 177 ? 8.407 -10.683 -6.332 1.00 96.00 177 TRP A N 1
ATOM 1406 C CA . TRP A 1 177 ? 8.739 -10.438 -4.930 1.00 96.00 177 TRP A CA 1
ATOM 1407 C C . TRP A 1 177 ? 7.946 -9.265 -4.360 1.00 96.00 177 TRP A C 1
ATOM 1409 O O . TRP A 1 177 ? 7.345 -9.395 -3.297 1.00 96.00 177 TRP A O 1
ATOM 1419 N N . PHE A 1 178 ? 7.884 -8.147 -5.082 1.00 97.19 178 PHE A N 1
ATOM 1420 C CA . PHE A 1 178 ? 7.230 -6.932 -4.619 1.00 97.19 178 PHE A CA 1
ATOM 1421 C C . PHE A 1 178 ? 5.746 -7.174 -4.351 1.00 97.19 178 PHE A C 1
ATOM 1423 O O . PHE A 1 178 ? 5.249 -6.852 -3.272 1.00 97.19 178 PHE A O 1
ATOM 1430 N N . VAL A 1 179 ? 5.055 -7.818 -5.296 1.00 98.38 179 VAL A N 1
ATOM 1431 C CA . VAL A 1 179 ? 3.648 -8.192 -5.125 1.00 98.38 179 VAL A CA 1
ATOM 1432 C C . VAL A 1 179 ? 3.490 -9.196 -3.987 1.00 98.38 179 VAL A C 1
ATOM 1434 O O . VAL A 1 179 ? 2.671 -8.974 -3.098 1.00 98.38 179 VAL A O 1
ATOM 1437 N N . LYS A 1 180 ? 4.304 -10.255 -3.934 1.00 98.06 180 LYS A N 1
ATOM 1438 C CA . LYS A 1 180 ? 4.226 -11.251 -2.858 1.00 98.06 180 LYS A CA 1
ATOM 1439 C C . LYS A 1 180 ? 4.365 -10.602 -1.475 1.00 98.06 180 LYS A C 1
ATOM 1441 O O . LYS A 1 180 ? 3.579 -10.895 -0.580 1.00 98.06 180 LYS A O 1
ATOM 1446 N N . ARG A 1 181 ? 5.320 -9.686 -1.294 1.00 98.00 181 ARG A N 1
ATOM 1447 C CA . ARG A 1 181 ? 5.557 -8.994 -0.016 1.00 98.00 181 ARG A CA 1
ATOM 1448 C C . ARG A 1 181 ? 4.411 -8.064 0.391 1.00 98.00 181 ARG A C 1
ATOM 1450 O O . ARG A 1 181 ? 4.168 -7.916 1.588 1.00 98.00 181 ARG A O 1
ATOM 1457 N N . ILE A 1 182 ? 3.689 -7.474 -0.568 1.00 98.56 182 ILE A N 1
ATOM 1458 C CA . ILE A 1 182 ? 2.429 -6.765 -0.286 1.00 98.56 182 ILE A CA 1
ATOM 1459 C C . ILE A 1 182 ? 1.439 -7.735 0.356 1.00 98.56 182 ILE A C 1
ATOM 1461 O O . ILE A 1 182 ? 0.905 -7.446 1.424 1.00 98.56 182 ILE A O 1
ATOM 1465 N N . PHE A 1 183 ? 1.207 -8.889 -0.270 1.00 98.62 183 PHE A N 1
ATOM 1466 C CA . PHE A 1 183 ? 0.270 -9.879 0.254 1.00 98.62 183 PHE A CA 1
ATOM 1467 C C . PHE A 1 183 ? 0.710 -10.450 1.606 1.00 98.62 183 PHE A C 1
ATOM 1469 O O . PHE A 1 183 ? -0.137 -10.560 2.489 1.00 98.62 183 PHE A O 1
ATOM 1476 N N . ASP A 1 184 ? 2.008 -10.710 1.807 1.00 98.19 184 ASP A N 1
ATOM 1477 C CA . ASP A 1 184 ? 2.550 -11.108 3.113 1.00 98.19 184 ASP A CA 1
ATOM 1478 C C . ASP A 1 184 ? 2.140 -10.092 4.200 1.00 98.19 184 ASP A C 1
ATOM 1480 O O . ASP A 1 184 ? 1.667 -10.476 5.268 1.00 98.19 184 ASP A O 1
ATOM 1484 N N . ALA A 1 185 ? 2.243 -8.785 3.914 1.00 98.50 185 ALA A N 1
ATOM 1485 C CA . ALA A 1 185 ? 1.811 -7.737 4.840 1.00 98.50 185 ALA A CA 1
ATOM 1486 C C . ALA A 1 185 ? 0.290 -7.710 5.053 1.00 98.50 185 ALA A C 1
ATOM 1488 O O . ALA A 1 185 ? -0.155 -7.457 6.172 1.00 98.50 185 ALA A O 1
ATOM 1489 N N . LEU A 1 186 ? -0.518 -7.973 4.017 1.00 98.62 186 LEU A N 1
ATOM 1490 C CA . LEU A 1 186 ? -1.974 -8.098 4.170 1.00 98.62 186 LEU A CA 1
ATOM 1491 C C . LEU A 1 186 ? -2.321 -9.262 5.110 1.00 98.62 186 LEU A C 1
ATOM 1493 O O . LEU A 1 186 ? -3.150 -9.107 6.009 1.00 98.62 186 LEU A O 1
ATOM 1497 N N . HIS A 1 187 ? -1.690 -10.421 4.912 1.00 98.56 187 HIS A N 1
ATOM 1498 C CA . HIS A 1 187 ? -1.920 -11.621 5.715 1.00 98.56 187 HIS A CA 1
ATOM 1499 C C . HIS A 1 187 ? -1.498 -11.420 7.165 1.00 98.56 187 HIS A C 1
ATOM 1501 O O . HIS A 1 187 ? -2.295 -11.674 8.068 1.00 98.56 187 HIS A O 1
ATOM 1507 N N . ASP A 1 188 ? -0.285 -10.918 7.388 1.00 98.44 188 ASP A N 1
ATOM 1508 C CA . ASP A 1 188 ? 0.247 -10.671 8.726 1.00 98.44 188 ASP A CA 1
ATOM 1509 C C . ASP A 1 188 ? -0.595 -9.627 9.467 1.00 98.44 188 ASP A C 1
ATOM 1511 O O . ASP A 1 188 ? -1.036 -9.885 10.588 1.00 98.44 188 ASP A O 1
ATOM 1515 N N . PHE A 1 189 ? -0.972 -8.526 8.806 1.00 98.12 189 PHE A N 1
ATOM 1516 C CA . PHE A 1 189 ? -1.884 -7.540 9.390 1.00 98.12 189 PHE A CA 1
ATOM 1517 C C . PHE A 1 189 ? -3.247 -8.152 9.743 1.00 98.12 189 PHE A C 1
ATOM 1519 O O . PHE A 1 189 ? -3.782 -7.914 10.824 1.00 98.12 189 PHE A O 1
ATOM 1526 N N . GLY A 1 190 ? -3.808 -8.979 8.854 1.00 96.94 190 GLY A N 1
ATOM 1527 C CA . GLY A 1 190 ? -5.071 -9.682 9.089 1.00 96.94 190 GLY A CA 1
ATOM 1528 C C . GLY A 1 190 ? -5.020 -10.686 10.247 1.00 96.94 190 GLY A C 1
ATOM 1529 O O . GLY A 1 190 ? -6.052 -10.945 10.863 1.00 96.94 190 GLY A O 1
ATOM 1530 N N . ARG A 1 191 ? -3.835 -11.225 10.559 1.00 97.62 191 ARG A N 1
ATOM 1531 C CA . ARG A 1 191 ? -3.576 -12.115 11.703 1.00 97.62 191 ARG A CA 1
ATOM 1532 C C . ARG A 1 191 ? -3.163 -11.372 12.979 1.00 97.62 191 ARG A C 1
ATOM 1534 O O . ARG A 1 191 ? -3.005 -12.014 14.013 1.00 97.62 191 ARG A O 1
ATOM 1541 N N . GLY A 1 192 ? -2.980 -10.052 12.921 1.00 95.56 192 GLY A N 1
ATOM 1542 C CA . GLY A 1 192 ? -2.452 -9.263 14.037 1.00 95.56 192 GLY A CA 1
ATOM 1543 C C . GLY A 1 192 ? -0.965 -9.513 14.322 1.00 95.56 192 GLY A C 1
ATOM 1544 O O . GLY A 1 192 ? -0.528 -9.331 15.454 1.00 95.56 192 GLY A O 1
ATOM 1545 N N . ILE A 1 193 ? -0.199 -9.953 13.322 1.00 97.12 193 ILE A N 1
ATOM 1546 C CA . ILE A 1 193 ? 1.241 -10.209 13.422 1.00 97.12 193 ILE A CA 1
ATOM 1547 C C . ILE A 1 193 ? 1.985 -8.983 12.886 1.00 97.12 193 ILE A C 1
ATOM 1549 O O . ILE A 1 193 ? 1.858 -8.657 11.710 1.00 97.12 193 ILE A O 1
ATOM 1553 N N . ASP A 1 194 ? 2.786 -8.325 13.726 1.00 95.44 194 ASP A N 1
ATOM 1554 C CA . ASP A 1 194 ? 3.642 -7.209 13.309 1.00 95.44 194 ASP A CA 1
ATOM 1555 C C . ASP A 1 194 ? 5.101 -7.661 13.176 1.00 95.44 194 ASP A C 1
ATOM 1557 O O . ASP A 1 194 ? 5.766 -7.944 14.170 1.00 95.44 194 ASP A O 1
ATOM 1561 N N . ARG A 1 195 ? 5.598 -7.722 11.936 1.00 94.81 195 ARG A N 1
ATOM 1562 C CA . ARG A 1 195 ? 6.995 -8.061 11.610 1.00 94.81 195 ARG A CA 1
ATOM 1563 C C . ARG A 1 195 ? 7.797 -6.860 11.116 1.00 94.81 195 ARG A C 1
ATOM 1565 O O . ARG A 1 195 ? 8.858 -7.048 10.521 1.00 94.81 195 ARG A O 1
ATOM 1572 N N . THR A 1 196 ? 7.314 -5.624 11.298 1.00 93.50 196 THR A N 1
ATOM 1573 C CA . THR A 1 196 ? 8.032 -4.453 10.766 1.00 93.50 196 THR A CA 1
ATOM 1574 C C . THR A 1 196 ? 9.435 -4.326 11.348 1.00 93.50 196 THR A C 1
ATOM 1576 O O . THR A 1 196 ? 10.353 -3.969 10.616 1.00 93.50 196 THR A O 1
ATOM 1579 N N . ASP A 1 197 ? 9.627 -4.678 12.621 1.00 91.19 197 ASP A N 1
ATOM 1580 C CA . ASP A 1 197 ? 10.939 -4.608 13.276 1.00 91.19 197 ASP A CA 1
ATOM 1581 C C . ASP A 1 197 ? 11.928 -5.638 12.710 1.00 91.19 197 ASP A C 1
ATOM 1583 O O . ASP A 1 197 ? 13.090 -5.308 12.480 1.00 91.19 197 ASP A O 1
ATOM 1587 N N . GLU A 1 198 ? 11.466 -6.856 12.400 1.00 91.50 198 GLU A N 1
ATOM 1588 C CA . GLU A 1 198 ? 12.280 -7.890 11.741 1.00 91.50 198 GLU A CA 1
ATOM 1589 C C . GLU A 1 198 ? 12.739 -7.435 10.348 1.00 91.50 198 GLU A C 1
ATOM 1591 O O . GLU A 1 198 ? 13.902 -7.603 9.978 1.00 91.50 198 GLU A O 1
ATOM 1596 N N . VAL A 1 199 ? 11.832 -6.830 9.572 1.00 91.06 199 VAL A N 1
ATOM 1597 C CA . VAL A 1 199 ? 12.150 -6.325 8.228 1.00 91.06 199 VAL A CA 1
ATOM 1598 C C . VAL A 1 199 ? 13.119 -5.145 8.308 1.00 91.06 199 VAL A C 1
ATOM 1600 O O . VAL A 1 199 ? 14.078 -5.096 7.541 1.00 91.06 199 VAL A O 1
ATOM 1603 N N . TRP A 1 200 ? 12.936 -4.232 9.267 1.00 89.00 200 TRP A N 1
ATOM 1604 C CA . TRP A 1 200 ? 13.882 -3.140 9.506 1.00 89.00 200 TRP A CA 1
ATOM 1605 C C . TRP A 1 200 ? 15.266 -3.637 9.923 1.00 89.00 200 TRP A C 1
ATOM 1607 O O . TRP A 1 200 ? 16.263 -3.112 9.431 1.00 89.00 200 TRP A O 1
ATOM 1617 N N . ALA A 1 201 ? 15.345 -4.647 10.792 1.00 87.94 201 ALA A N 1
ATOM 1618 C CA . ALA A 1 201 ? 16.616 -5.259 11.170 1.00 87.94 201 ALA A CA 1
ATOM 1619 C C . ALA A 1 201 ? 17.330 -5.850 9.942 1.00 87.94 201 ALA A C 1
ATOM 1621 O O . ALA A 1 201 ? 18.496 -5.541 9.702 1.00 87.94 201 ALA A O 1
ATOM 1622 N N . ALA A 1 202 ? 16.603 -6.591 9.099 1.00 85.69 202 ALA A N 1
ATOM 1623 C CA . ALA A 1 202 ? 17.148 -7.133 7.857 1.00 85.69 202 ALA A CA 1
ATOM 1624 C C . ALA A 1 202 ? 17.619 -6.030 6.890 1.00 85.69 202 ALA A C 1
ATOM 1626 O O . ALA A 1 202 ? 18.692 -6.151 6.297 1.00 85.69 202 ALA A O 1
ATOM 1627 N N . LEU A 1 203 ? 16.861 -4.934 6.749 1.00 83.44 203 LEU A N 1
ATOM 1628 C CA . LEU A 1 203 ? 17.258 -3.785 5.928 1.00 83.44 203 LEU A CA 1
ATOM 1629 C C . LEU A 1 203 ? 18.540 -3.122 6.443 1.00 83.44 203 LEU A C 1
ATOM 1631 O O . LEU A 1 203 ? 19.398 -2.788 5.630 1.00 83.44 203 LEU A O 1
ATOM 1635 N N . ARG A 1 204 ? 18.702 -2.962 7.761 1.00 80.44 204 ARG A N 1
ATOM 1636 C CA . ARG A 1 204 ? 19.932 -2.405 8.353 1.00 80.44 204 ARG A CA 1
ATOM 1637 C C . ARG A 1 204 ? 21.151 -3.274 8.080 1.00 80.44 204 ARG A C 1
ATOM 1639 O O . ARG A 1 204 ? 22.213 -2.751 7.766 1.00 80.44 204 ARG A O 1
ATOM 1646 N N . GLU A 1 205 ? 20.998 -4.590 8.181 1.00 74.31 205 GLU A N 1
ATOM 1647 C CA . GLU A 1 205 ? 22.098 -5.534 7.964 1.00 74.31 205 GLU A CA 1
ATOM 1648 C C . GLU A 1 205 ? 22.450 -5.704 6.480 1.00 74.31 205 GLU A C 1
ATOM 1650 O O . GLU A 1 205 ? 23.615 -5.905 6.134 1.00 74.31 205 GLU A O 1
ATOM 1655 N N . GLY A 1 206 ? 21.452 -5.654 5.593 1.00 65.06 206 GLY A N 1
ATOM 1656 C CA . GLY A 1 206 ? 21.612 -6.094 4.209 1.00 65.06 206 GLY A CA 1
ATOM 1657 C C . GLY A 1 206 ? 21.455 -5.027 3.128 1.00 65.06 206 GLY A C 1
ATOM 1658 O O . GLY A 1 206 ? 21.994 -5.234 2.035 1.00 65.06 206 GLY A O 1
ATOM 1659 N N . SER A 1 207 ? 20.762 -3.912 3.383 1.00 64.38 207 SER A N 1
ATOM 1660 C CA . SER A 1 207 ? 20.456 -2.908 2.356 1.00 64.38 207 SER A CA 1
ATOM 1661 C C . SER A 1 207 ? 21.496 -1.789 2.305 1.00 64.38 207 SER A C 1
ATOM 1663 O O . SER A 1 207 ? 21.754 -1.091 3.289 1.00 64.38 207 SER A O 1
ATOM 1665 N N . GLN A 1 208 ? 22.049 -1.558 1.112 1.00 53.12 208 GLN A N 1
ATOM 1666 C CA . GLN A 1 208 ? 22.874 -0.375 0.831 1.00 53.12 208 GLN A CA 1
ATOM 1667 C C . GLN A 1 208 ? 22.034 0.914 0.754 1.00 53.12 208 GLN A C 1
ATOM 1669 O O . GLN A 1 208 ? 22.587 2.007 0.803 1.00 53.12 208 GLN A O 1
ATOM 1674 N N . PHE A 1 209 ? 20.704 0.788 0.683 1.00 50.38 209 PHE A N 1
ATOM 1675 C CA . PHE A 1 209 ? 19.749 1.896 0.597 1.00 50.38 209 PHE A CA 1
ATOM 1676 C C . PHE A 1 209 ? 18.996 2.158 1.903 1.00 50.38 209 PHE A C 1
ATOM 1678 O O . PHE A 1 209 ? 17.986 2.864 1.903 1.00 50.38 209 PHE A O 1
ATOM 1685 N N . HIS A 1 210 ? 19.471 1.612 3.028 1.00 53.38 210 HIS A N 1
ATOM 1686 C CA . HIS A 1 210 ? 18.966 2.029 4.333 1.00 53.38 210 HIS A CA 1
ATOM 1687 C C . HIS A 1 210 ? 19.149 3.555 4.474 1.00 53.38 210 HIS A C 1
ATOM 1689 O O . HIS A 1 210 ? 20.191 4.059 4.058 1.00 53.38 210 HIS A O 1
ATOM 1695 N N . PRO A 1 211 ? 18.211 4.318 5.065 1.00 48.41 211 PRO A N 1
ATOM 1696 C CA . PRO A 1 211 ? 18.319 5.779 5.153 1.00 48.41 211 PRO A CA 1
ATOM 1697 C C . PRO A 1 211 ? 19.579 6.255 5.893 1.00 48.41 211 PRO A C 1
ATOM 1699 O O . PRO A 1 211 ? 20.025 7.376 5.692 1.00 48.41 211 PRO A O 1
ATOM 1702 N N . GLU A 1 212 ? 20.172 5.395 6.726 1.00 46.66 212 GLU A N 1
ATOM 1703 C CA . GLU A 1 212 ? 21.455 5.643 7.406 1.00 46.66 212 GLU A CA 1
ATOM 1704 C C . GLU A 1 212 ? 22.687 5.358 6.517 1.00 46.66 212 GLU A C 1
ATOM 1706 O O . GLU A 1 212 ? 23.793 5.767 6.855 1.00 46.66 212 GLU A O 1
ATOM 1711 N N . HIS A 1 213 ? 22.512 4.656 5.393 1.00 47.69 213 HIS A N 1
ATOM 1712 C CA . HIS A 1 213 ? 23.547 4.301 4.409 1.00 47.69 213 HIS A CA 1
ATOM 1713 C C . HIS A 1 213 ? 23.438 5.103 3.101 1.00 47.69 213 HIS A C 1
ATOM 1715 O O . HIS A 1 213 ? 24.423 5.194 2.363 1.00 47.69 213 HIS A O 1
ATOM 1721 N N . VAL A 1 214 ? 22.272 5.701 2.811 1.00 50.03 214 VAL A N 1
ATOM 1722 C CA . VAL A 1 214 ? 22.095 6.636 1.692 1.00 50.03 214 VAL A CA 1
ATOM 1723 C C . VAL A 1 214 ? 22.898 7.892 2.006 1.00 50.03 214 VAL A C 1
ATOM 1725 O O . VAL A 1 214 ? 22.459 8.796 2.710 1.00 50.03 214 VAL A O 1
ATOM 1728 N N . THR A 1 215 ? 24.122 7.916 1.490 1.00 38.44 215 THR A N 1
ATOM 1729 C CA . THR A 1 215 ? 24.950 9.114 1.413 1.00 38.44 215 THR A CA 1
ATOM 1730 C C . THR A 1 215 ? 24.139 10.196 0.712 1.00 38.44 215 THR A C 1
ATOM 1732 O O . THR A 1 215 ? 23.518 9.924 -0.313 1.00 38.44 215 THR A O 1
ATOM 1735 N N . ASP A 1 216 ? 24.126 11.403 1.281 1.00 39.94 216 ASP A N 1
ATOM 1736 C CA . ASP A 1 216 ? 23.519 12.613 0.725 1.00 39.94 216 ASP A CA 1
ATOM 1737 C C . ASP A 1 216 ? 24.014 12.871 -0.709 1.00 39.94 216 ASP A C 1
ATOM 1739 O O . ASP A 1 216 ? 24.894 13.700 -0.953 1.00 39.94 216 ASP A O 1
ATOM 1743 N N . VAL A 1 217 ? 23.439 12.193 -1.703 1.00 42.66 217 VAL A N 1
ATOM 1744 C CA . VAL A 1 217 ? 23.591 12.580 -3.103 1.00 42.66 217 VAL A CA 1
ATOM 1745 C C . VAL A 1 217 ? 22.632 13.741 -3.323 1.00 42.66 217 VAL A C 1
ATOM 1747 O O . VAL A 1 217 ? 21.557 13.614 -3.910 1.00 42.66 217 VAL A O 1
ATOM 1750 N N . THR A 1 218 ? 23.016 14.897 -2.788 1.00 38.19 218 THR A N 1
ATOM 1751 C CA . THR A 1 218 ? 22.367 16.165 -3.102 1.00 38.19 218 THR A CA 1
ATOM 1752 C C . THR A 1 218 ? 22.781 16.516 -4.521 1.00 38.19 218 THR A C 1
ATOM 1754 O O . THR A 1 218 ? 23.828 17.118 -4.749 1.00 38.19 218 THR A O 1
ATOM 1757 N N . ILE A 1 219 ? 22.000 16.070 -5.502 1.00 44.19 219 ILE A N 1
ATOM 1758 C CA . ILE A 1 219 ? 22.197 16.513 -6.878 1.00 44.19 219 ILE A CA 1
ATOM 1759 C C . ILE A 1 219 ? 21.661 17.931 -6.957 1.00 44.19 219 ILE A C 1
ATOM 1761 O O . ILE A 1 219 ? 20.456 18.167 -6.869 1.00 44.19 219 ILE A O 1
ATOM 1765 N N . ASP A 1 220 ? 22.578 18.877 -7.107 1.00 39.94 220 ASP A N 1
ATOM 1766 C CA . ASP A 1 220 ? 22.247 20.245 -7.455 1.00 39.94 220 ASP A CA 1
ATOM 1767 C C . ASP A 1 220 ? 21.592 20.257 -8.844 1.00 39.94 220 ASP A C 1
ATOM 1769 O O . ASP A 1 220 ? 22.254 20.110 -9.872 1.00 39.94 220 ASP A O 1
ATOM 1773 N N . GLY A 1 221 ? 20.267 20.426 -8.875 1.00 43.03 221 GLY A N 1
ATOM 1774 C CA . GLY A 1 221 ? 19.478 20.490 -10.107 1.00 43.03 221 GLY A CA 1
ATOM 1775 C C . GLY A 1 221 ? 19.851 21.654 -11.035 1.00 43.03 221 GLY A C 1
ATOM 1776 O O . GLY A 1 221 ? 19.336 21.717 -12.149 1.00 43.03 221 GLY A O 1
ATOM 1777 N N . THR A 1 222 ? 20.739 22.561 -10.608 1.00 44.22 222 THR A N 1
ATOM 1778 C CA . THR A 1 222 ? 21.283 23.636 -11.449 1.00 44.22 222 THR A CA 1
ATOM 1779 C C . THR A 1 222 ? 22.527 23.218 -12.243 1.00 44.22 222 THR A C 1
ATOM 1781 O O . THR A 1 222 ? 22.895 23.904 -13.198 1.00 44.22 222 THR A O 1
ATOM 1784 N N . ARG A 1 223 ? 23.148 22.071 -11.922 1.00 46.84 223 ARG A N 1
ATOM 1785 C CA . ARG A 1 223 ? 24.349 21.545 -12.595 1.00 46.84 223 ARG A CA 1
ATOM 1786 C C . ARG A 1 223 ? 24.023 20.222 -13.294 1.00 46.84 223 ARG A C 1
ATOM 1788 O O . ARG A 1 223 ? 24.274 19.134 -12.786 1.00 46.84 223 ARG A O 1
ATOM 1795 N N . LEU A 1 224 ? 23.435 20.332 -14.486 1.00 51.19 224 LEU A N 1
ATOM 1796 C CA . LEU A 1 224 ? 23.081 19.22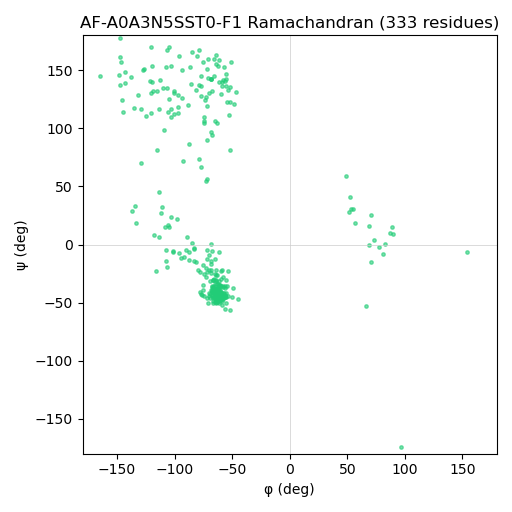5 -15.390 1.00 51.19 224 LEU A CA 1
ATOM 1797 C C . LEU A 1 224 ? 24.320 18.588 -16.057 1.00 51.19 224 LEU A C 1
ATOM 1799 O O . LEU A 1 224 ? 24.415 18.531 -17.279 1.00 51.19 224 LEU A O 1
ATOM 1803 N N . GLU A 1 225 ? 25.293 18.113 -15.280 1.00 56.69 225 GLU A N 1
ATOM 1804 C CA . GLU A 1 225 ? 26.437 17.370 -15.839 1.00 56.69 225 GLU A CA 1
ATOM 1805 C C . GLU A 1 225 ? 26.054 15.912 -16.175 1.00 56.69 225 GLU A C 1
ATOM 1807 O O . GLU A 1 225 ? 26.634 15.302 -17.074 1.00 56.69 225 GLU A O 1
ATOM 1812 N N . HIS A 1 226 ? 25.017 15.370 -15.517 1.00 59.47 226 HIS A N 1
ATOM 1813 C CA . HIS A 1 226 ? 24.533 13.999 -15.704 1.00 59.47 226 HIS A CA 1
ATOM 1814 C C . HIS A 1 226 ? 22.997 13.905 -15.737 1.00 59.47 226 HIS A C 1
ATOM 1816 O O . HIS A 1 226 ? 22.286 14.602 -15.016 1.00 59.47 226 HIS A O 1
ATOM 1822 N N . THR A 1 227 ? 22.471 13.003 -16.568 1.00 70.25 227 THR A N 1
ATOM 1823 C CA . THR A 1 227 ? 21.037 12.675 -16.657 1.00 70.25 227 THR A CA 1
ATOM 1824 C C . THR A 1 227 ? 20.582 11.819 -15.469 1.00 70.25 227 THR A C 1
ATOM 1826 O O . THR A 1 227 ? 21.376 11.077 -14.891 1.00 70.25 227 THR A O 1
ATOM 1829 N N . TYR A 1 228 ? 19.280 11.830 -15.143 1.00 73.06 228 TYR A N 1
ATOM 1830 C CA . TYR A 1 228 ? 18.716 10.958 -14.096 1.00 73.06 228 TYR A CA 1
ATOM 1831 C C . TYR A 1 228 ? 19.112 9.494 -14.278 1.00 73.06 228 TYR A C 1
ATOM 1833 O O . TYR A 1 228 ? 19.517 8.853 -13.318 1.00 73.06 228 TYR A O 1
ATOM 1841 N N . ASN A 1 229 ? 19.022 8.964 -15.502 1.00 73.75 229 ASN A N 1
ATOM 1842 C CA . ASN A 1 229 ? 19.365 7.569 -15.757 1.00 73.75 229 ASN A CA 1
ATOM 1843 C C . ASN A 1 229 ? 20.842 7.297 -15.490 1.00 73.75 229 ASN A C 1
ATOM 1845 O O . ASN A 1 229 ? 21.148 6.247 -14.946 1.00 73.75 229 ASN A O 1
ATOM 1849 N N . GLN A 1 230 ? 21.745 8.226 -15.820 1.00 72.31 230 GLN A N 1
ATOM 1850 C CA . GLN A 1 230 ? 23.167 8.072 -15.510 1.00 72.31 230 GLN A CA 1
ATOM 1851 C C . GLN A 1 230 ? 23.406 8.021 -14.000 1.00 72.31 230 GLN A C 1
ATOM 1853 O O . GLN A 1 230 ? 24.167 7.169 -13.549 1.00 72.31 230 GLN A O 1
ATOM 1858 N N . VAL A 1 231 ? 22.720 8.864 -13.223 1.00 69.19 231 VAL A N 1
ATOM 1859 C CA . VAL A 1 231 ? 22.911 8.907 -11.768 1.00 69.19 231 VAL A CA 1
ATOM 1860 C C . VAL A 1 231 ? 22.213 7.749 -11.054 1.00 69.19 231 VAL A C 1
ATOM 1862 O O . VAL A 1 231 ? 22.804 7.091 -10.206 1.00 69.19 231 VAL A O 1
ATOM 1865 N N . VAL A 1 232 ? 20.981 7.411 -11.435 1.00 72.31 232 VAL A N 1
ATOM 1866 C CA . VAL A 1 232 ? 20.305 6.217 -10.912 1.00 72.31 232 VAL A CA 1
ATOM 1867 C C . VAL A 1 232 ? 21.070 4.963 -11.311 1.00 72.31 232 VAL A C 1
ATOM 1869 O O . VAL A 1 232 ? 21.263 4.088 -10.481 1.00 72.31 232 VAL A O 1
ATOM 1872 N N . GLN A 1 233 ? 21.597 4.865 -12.532 1.00 71.31 233 GLN A N 1
ATOM 1873 C CA . GLN A 1 233 ? 22.480 3.752 -12.868 1.00 71.31 233 GLN A CA 1
ATOM 1874 C C . GLN A 1 233 ? 23.771 3.779 -12.050 1.00 71.31 233 GLN A C 1
ATOM 1876 O O . GLN A 1 233 ? 24.198 2.714 -11.639 1.00 71.31 233 GLN A O 1
ATOM 1881 N N . SER A 1 234 ? 24.412 4.918 -11.780 1.00 69.81 234 SER A N 1
ATOM 1882 C CA . SER A 1 234 ? 25.630 4.914 -10.955 1.00 69.81 234 SER A CA 1
ATOM 1883 C C . SER A 1 234 ? 25.354 4.515 -9.505 1.00 69.81 234 SER A C 1
ATOM 1885 O O . SER A 1 234 ? 26.161 3.805 -8.921 1.00 69.81 234 SER A O 1
ATOM 1887 N N . ILE A 1 235 ? 24.211 4.925 -8.950 1.00 66.38 235 ILE A N 1
ATOM 1888 C CA . ILE A 1 235 ? 23.806 4.619 -7.570 1.00 66.38 235 ILE A CA 1
ATOM 1889 C C . ILE A 1 235 ? 23.321 3.168 -7.444 1.00 66.38 235 ILE A C 1
ATOM 1891 O O . ILE A 1 235 ? 23.670 2.471 -6.497 1.00 66.38 235 ILE A O 1
ATOM 1895 N N . TYR A 1 236 ? 22.522 2.694 -8.402 1.00 68.44 236 TYR A N 1
ATOM 1896 C CA . TYR A 1 236 ? 21.833 1.406 -8.311 1.00 68.44 236 TYR A CA 1
ATOM 1897 C C . TYR A 1 236 ? 22.493 0.281 -9.108 1.00 68.44 236 TYR A C 1
ATOM 1899 O O . TYR A 1 236 ? 22.051 -0.856 -8.983 1.00 68.44 236 TYR A O 1
ATOM 1907 N N . ARG A 1 237 ? 23.532 0.522 -9.920 1.00 70.38 237 ARG A N 1
ATOM 1908 C CA . ARG A 1 237 ? 24.190 -0.543 -10.709 1.00 70.38 237 ARG A CA 1
ATOM 1909 C C . ARG A 1 237 ? 24.726 -1.659 -9.827 1.00 70.38 237 ARG A C 1
ATOM 1911 O O . ARG A 1 237 ? 24.502 -2.825 -10.151 1.00 70.38 237 ARG A O 1
ATOM 1918 N N . ASP A 1 238 ? 25.394 -1.306 -8.736 1.00 67.50 238 ASP A N 1
ATOM 1919 C CA . ASP A 1 238 ? 25.996 -2.292 -7.843 1.00 67.50 238 ASP A CA 1
ATOM 1920 C C . ASP A 1 238 ? 24.919 -3.083 -7.096 1.00 67.50 238 ASP A C 1
ATOM 1922 O O . ASP A 1 238 ? 24.976 -4.313 -7.091 1.00 67.50 238 ASP A O 1
ATOM 1926 N N . GLU A 1 239 ? 23.862 -2.427 -6.603 1.00 70.25 239 GLU A N 1
ATOM 1927 C CA . GLU A 1 239 ? 22.736 -3.147 -5.997 1.00 70.25 239 GLU A CA 1
ATOM 1928 C C . GLU A 1 239 ? 21.979 -3.998 -7.027 1.00 70.25 239 GLU A C 1
ATOM 1930 O O . GLU A 1 239 ? 21.618 -5.133 -6.744 1.00 70.25 239 GLU A O 1
ATOM 1935 N N . MET A 1 240 ? 21.745 -3.516 -8.249 1.00 72.50 240 MET A N 1
ATOM 1936 C CA . MET A 1 240 ? 21.077 -4.306 -9.291 1.00 72.50 240 MET A CA 1
ATOM 1937 C C . MET A 1 240 ? 21.880 -5.550 -9.652 1.00 72.50 240 MET A C 1
ATOM 1939 O O . MET A 1 240 ? 21.310 -6.626 -9.850 1.00 72.50 240 MET A O 1
ATOM 1943 N N . ARG A 1 241 ? 23.206 -5.415 -9.742 1.00 76.50 241 ARG A N 1
ATOM 1944 C CA . ARG A 1 241 ? 24.101 -6.545 -9.965 1.00 76.50 241 ARG A CA 1
ATOM 1945 C C . ARG A 1 241 ? 24.035 -7.518 -8.790 1.00 76.50 241 ARG A C 1
ATOM 1947 O O . ARG A 1 241 ? 23.814 -8.706 -9.012 1.00 76.50 241 ARG A O 1
ATOM 1954 N N . ARG A 1 242 ? 24.143 -7.009 -7.563 1.00 76.38 242 ARG A N 1
ATOM 1955 C CA . ARG A 1 242 ? 24.056 -7.792 -6.329 1.00 76.38 242 ARG A CA 1
ATOM 1956 C C . ARG A 1 242 ? 22.720 -8.524 -6.207 1.00 76.38 242 ARG A C 1
ATOM 1958 O O . ARG A 1 242 ? 22.714 -9.718 -5.954 1.00 76.38 242 ARG A O 1
ATOM 1965 N N . SER A 1 243 ? 21.603 -7.850 -6.470 1.00 77.19 243 SER A N 1
ATOM 1966 C CA . SER A 1 243 ? 20.244 -8.409 -6.472 1.00 77.19 243 SER A CA 1
ATOM 1967 C C . SER A 1 243 ? 20.118 -9.565 -7.474 1.00 77.19 243 SER A C 1
ATOM 1969 O O . SER A 1 243 ? 19.627 -10.639 -7.126 1.00 77.19 243 SER A O 1
ATOM 1971 N N . ARG A 1 244 ? 20.676 -9.425 -8.688 1.00 80.69 244 ARG A N 1
ATOM 1972 C CA . ARG A 1 244 ? 20.736 -10.519 -9.678 1.00 80.69 244 ARG A CA 1
ATOM 1973 C C . ARG A 1 244 ? 21.609 -11.690 -9.224 1.00 80.69 244 ARG A C 1
ATOM 1975 O O . ARG A 1 244 ? 21.196 -12.839 -9.361 1.00 80.69 244 ARG A O 1
ATOM 1982 N N . GLU A 1 245 ? 22.802 -11.420 -8.701 1.00 83.62 245 GLU A N 1
ATOM 1983 C CA . GLU A 1 245 ? 23.717 -12.456 -8.198 1.00 83.62 245 GLU A CA 1
ATOM 1984 C C . GLU A 1 245 ? 23.099 -13.203 -7.005 1.00 83.62 245 GLU A C 1
ATOM 1986 O O . GLU A 1 245 ? 23.138 -14.432 -6.948 1.00 83.62 245 GLU A O 1
ATOM 1991 N N . HIS A 1 246 ? 22.442 -12.478 -6.098 1.00 84.19 246 HIS A N 1
ATOM 1992 C CA . HIS A 1 246 ? 21.691 -13.029 -4.976 1.00 84.19 246 HIS A CA 1
ATOM 1993 C C . HIS A 1 246 ? 20.529 -13.903 -5.445 1.00 84.19 246 HIS A C 1
ATOM 1995 O O . HIS A 1 246 ? 20.412 -15.036 -4.985 1.00 84.19 246 HIS A O 1
ATOM 2001 N N . ALA A 1 247 ? 19.710 -13.424 -6.384 1.00 82.75 247 ALA A N 1
ATOM 2002 C CA . ALA A 1 247 ? 18.619 -14.197 -6.971 1.00 82.75 247 ALA A CA 1
ATOM 2003 C C . ALA A 1 247 ? 19.127 -15.513 -7.585 1.00 82.75 247 ALA A C 1
ATOM 2005 O O . ALA A 1 247 ? 18.556 -16.578 -7.344 1.00 82.75 247 ALA A O 1
ATOM 2006 N N . GLN A 1 248 ? 20.245 -15.473 -8.317 1.00 84.88 248 GLN A N 1
ATOM 2007 C CA . GLN A 1 248 ? 20.874 -16.674 -8.875 1.00 84.88 248 GLN A CA 1
ATOM 2008 C C . GLN A 1 248 ? 21.406 -17.617 -7.788 1.00 84.88 248 GLN A C 1
ATOM 2010 O O . GLN A 1 248 ? 21.213 -18.828 -7.886 1.00 84.88 248 GLN A O 1
ATOM 2015 N N . ALA A 1 249 ? 22.059 -17.086 -6.752 1.00 85.50 249 ALA A N 1
ATOM 2016 C CA . ALA A 1 249 ? 22.573 -17.880 -5.640 1.00 85.50 249 ALA A CA 1
ATOM 2017 C C . ALA A 1 249 ? 21.444 -18.562 -4.852 1.00 85.50 249 ALA A C 1
ATOM 2019 O O . ALA A 1 249 ? 21.551 -19.748 -4.549 1.00 85.50 249 ALA A O 1
ATOM 2020 N N . ILE A 1 250 ? 20.346 -17.846 -4.587 1.00 86.12 250 ILE A N 1
ATOM 2021 C CA . ILE A 1 250 ? 19.141 -18.377 -3.934 1.00 86.12 250 ILE A CA 1
ATOM 2022 C C . ILE A 1 250 ? 18.520 -19.477 -4.796 1.00 86.12 250 ILE A C 1
ATOM 2024 O O . ILE A 1 250 ? 18.265 -20.571 -4.302 1.00 86.12 250 ILE A O 1
ATOM 2028 N N . THR A 1 251 ? 18.361 -19.231 -6.101 1.00 85.38 251 THR A N 1
ATOM 2029 C CA . THR A 1 251 ? 17.817 -20.223 -7.047 1.00 85.38 251 THR A CA 1
ATOM 2030 C C . THR A 1 251 ? 18.650 -21.509 -7.071 1.00 85.38 251 THR A C 1
ATOM 2032 O O . THR A 1 251 ? 18.109 -22.601 -7.205 1.00 85.38 251 THR A O 1
ATOM 20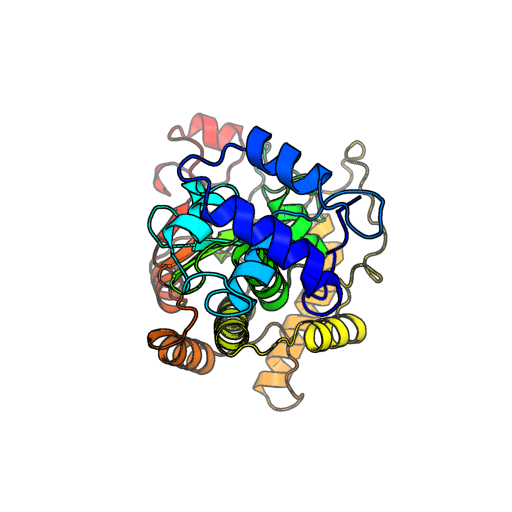35 N N . ARG A 1 252 ? 19.976 -21.398 -6.918 1.00 89.12 252 ARG A N 1
ATOM 2036 C CA . ARG A 1 252 ? 20.906 -22.540 -6.880 1.00 89.12 252 ARG A CA 1
ATOM 2037 C C . ARG A 1 252 ? 21.053 -23.176 -5.491 1.00 89.12 252 ARG A C 1
ATOM 2039 O O . ARG A 1 252 ? 21.853 -24.094 -5.345 1.00 89.12 252 ARG A O 1
ATOM 2046 N N . GLY A 1 253 ? 20.342 -22.684 -4.474 1.00 86.81 253 GLY A N 1
ATOM 2047 C CA . GLY A 1 253 ? 20.452 -23.168 -3.093 1.00 86.81 253 GLY A CA 1
ATOM 2048 C C . GLY A 1 253 ? 21.784 -22.835 -2.408 1.00 86.81 253 GLY A C 1
ATOM 2049 O O . GLY A 1 253 ? 22.117 -23.432 -1.390 1.00 86.81 253 GLY A O 1
ATOM 2050 N N . LEU A 1 254 ? 22.558 -21.893 -2.953 1.00 87.06 254 LEU A N 1
ATOM 2051 C CA . LEU A 1 254 ? 23.882 -21.509 -2.447 1.00 87.06 254 LEU A CA 1
ATOM 2052 C C . LEU A 1 254 ? 23.812 -20.495 -1.297 1.00 87.06 254 LEU A C 1
ATOM 2054 O O . LEU A 1 254 ? 24.814 -20.249 -0.629 1.00 87.06 254 LEU A O 1
ATOM 2058 N N . ARG A 1 255 ? 22.647 -19.876 -1.083 1.00 85.44 255 ARG A N 1
ATOM 2059 C CA . ARG A 1 255 ? 22.415 -18.869 -0.044 1.00 85.44 255 ARG A CA 1
ATOM 2060 C C . ARG A 1 255 ? 20.970 -18.954 0.464 1.00 85.44 255 ARG A C 1
ATOM 2062 O O . ARG A 1 255 ? 20.065 -19.062 -0.366 1.00 85.44 255 ARG A O 1
ATOM 2069 N N . PRO A 1 256 ? 20.727 -18.865 1.786 1.00 82.81 256 PRO A N 1
ATOM 2070 C CA . PRO A 1 256 ? 19.374 -18.751 2.319 1.00 82.81 256 PRO A CA 1
ATOM 2071 C C . PRO A 1 256 ? 18.750 -17.398 1.951 1.00 82.81 256 PRO A C 1
ATOM 2073 O O . PRO A 1 256 ? 19.423 -16.367 1.964 1.00 82.81 256 PRO A O 1
ATOM 2076 N N . ARG A 1 257 ? 17.451 -17.401 1.644 1.00 83.56 257 ARG A N 1
ATOM 2077 C CA . ARG A 1 257 ? 16.690 -16.183 1.345 1.00 83.56 257 ARG A CA 1
ATOM 2078 C C . ARG A 1 257 ? 16.309 -15.441 2.629 1.00 83.56 257 ARG A C 1
ATOM 2080 O O . ARG A 1 257 ? 15.833 -16.056 3.580 1.00 83.56 257 ARG A O 1
ATOM 2087 N N . THR A 1 258 ? 16.440 -14.120 2.609 1.00 83.44 258 THR A N 1
ATOM 2088 C CA . THR A 1 258 ? 15.957 -13.186 3.639 1.00 83.44 258 THR A CA 1
ATOM 2089 C C . THR A 1 258 ? 14.705 -12.433 3.169 1.00 83.44 258 THR A C 1
ATOM 2091 O O . THR A 1 258 ? 14.339 -12.484 1.996 1.00 83.44 258 THR A O 1
ATOM 2094 N N . ALA A 1 259 ? 14.040 -11.706 4.073 1.00 75.44 259 ALA A N 1
ATOM 2095 C CA . ALA A 1 259 ? 12.825 -10.946 3.753 1.00 75.44 259 ALA A CA 1
ATOM 2096 C C . ALA A 1 259 ? 13.046 -9.797 2.746 1.00 75.44 259 ALA A C 1
ATOM 2098 O O . ALA A 1 259 ? 12.092 -9.374 2.091 1.00 75.44 259 ALA A O 1
ATOM 2099 N N . ILE A 1 260 ? 14.288 -9.318 2.621 1.00 81.94 260 ILE A N 1
ATOM 2100 C CA . ILE A 1 260 ? 14.673 -8.174 1.781 1.00 81.94 260 ILE A CA 1
ATOM 2101 C C . ILE A 1 260 ? 15.324 -8.590 0.455 1.00 81.94 260 ILE A C 1
ATOM 2103 O O . ILE A 1 260 ? 15.628 -7.738 -0.375 1.00 81.94 260 ILE A O 1
ATOM 2107 N N . ASP A 1 261 ? 15.572 -9.886 0.245 1.00 87.12 261 ASP A N 1
ATOM 2108 C CA . ASP A 1 261 ? 16.095 -10.364 -1.032 1.00 87.12 261 ASP A CA 1
ATOM 2109 C C . ASP A 1 261 ? 14.990 -10.280 -2.085 1.00 87.12 261 ASP A C 1
ATOM 2111 O O . ASP A 1 261 ? 13.960 -10.938 -1.947 1.00 87.12 261 ASP A O 1
ATOM 2115 N N . GLU A 1 262 ? 15.224 -9.491 -3.138 1.00 88.81 262 GLU A N 1
ATOM 2116 C CA . GLU A 1 262 ? 14.270 -9.154 -4.208 1.00 88.81 262 GLU A CA 1
ATOM 2117 C C . GLU A 1 262 ? 13.996 -10.325 -5.170 1.00 88.81 262 GLU A C 1
ATOM 2119 O O . GLU A 1 262 ? 14.190 -10.250 -6.390 1.00 88.81 262 GLU A O 1
ATOM 2124 N N . PHE A 1 263 ? 13.588 -11.452 -4.597 1.00 90.06 263 PHE A N 1
ATOM 2125 C CA . PHE A 1 263 ? 13.396 -12.716 -5.276 1.00 90.06 263 PHE A CA 1
ATOM 2126 C C . PHE A 1 263 ? 12.225 -13.505 -4.683 1.00 90.06 263 PHE A C 1
ATOM 2128 O O . PHE A 1 263 ? 12.202 -13.854 -3.498 1.00 90.06 263 PHE A O 1
ATOM 2135 N N . ALA A 1 264 ? 11.284 -13.858 -5.550 1.00 92.12 264 ALA A N 1
ATOM 2136 C CA . ALA A 1 264 ? 10.233 -14.830 -5.297 1.00 92.12 264 ALA A CA 1
ATOM 2137 C C . ALA A 1 264 ? 9.909 -15.570 -6.597 1.00 92.12 264 ALA A C 1
ATOM 2139 O O . ALA A 1 264 ? 10.170 -15.058 -7.690 1.00 92.12 264 ALA A O 1
ATOM 2140 N N . THR A 1 265 ? 9.348 -16.770 -6.479 1.00 94.44 265 THR A N 1
ATOM 2141 C CA . THR A 1 265 ? 8.893 -17.551 -7.632 1.00 94.44 265 THR A CA 1
ATOM 2142 C C . THR A 1 265 ? 7.403 -17.352 -7.891 1.00 94.44 265 THR A C 1
ATOM 2144 O O . THR A 1 265 ? 6.646 -16.904 -7.025 1.00 94.44 265 THR A O 1
ATOM 2147 N N . TRP A 1 266 ? 6.964 -17.713 -9.096 1.00 97.00 266 TRP A N 1
ATOM 2148 C CA . TRP A 1 266 ? 5.544 -17.714 -9.434 1.00 97.00 266 TRP A CA 1
ATOM 2149 C C . TRP A 1 266 ? 4.730 -18.649 -8.541 1.00 97.00 266 TRP A C 1
ATOM 2151 O O . TRP A 1 266 ? 3.662 -18.249 -8.095 1.00 97.00 266 TRP A O 1
ATOM 2161 N N . ASP A 1 267 ? 5.243 -19.841 -8.227 1.00 97.50 267 ASP A N 1
ATOM 2162 C CA . ASP A 1 267 ? 4.543 -20.803 -7.365 1.00 97.50 267 ASP A CA 1
ATOM 2163 C C . ASP A 1 267 ? 4.295 -20.226 -5.966 1.00 97.50 267 ASP A C 1
ATOM 2165 O O . ASP A 1 267 ? 3.224 -20.407 -5.387 1.00 97.50 267 ASP A O 1
ATOM 2169 N N . GLU A 1 268 ? 5.268 -19.481 -5.435 1.00 96.25 268 GLU A N 1
ATOM 2170 C CA . GLU A 1 268 ? 5.128 -18.799 -4.151 1.00 96.25 268 GLU A CA 1
ATOM 2171 C C . GLU A 1 268 ? 4.082 -17.691 -4.208 1.00 96.25 268 GLU A C 1
ATOM 2173 O O . GLU A 1 268 ? 3.241 -17.599 -3.317 1.00 96.25 268 GLU A O 1
ATOM 2178 N N . LEU A 1 269 ? 4.108 -16.862 -5.255 1.00 98.12 269 LEU A N 1
ATOM 2179 C CA . LEU A 1 269 ? 3.117 -15.805 -5.427 1.00 98.12 269 LEU A CA 1
ATOM 2180 C C . LEU A 1 269 ? 1.706 -16.379 -5.616 1.00 98.12 269 LEU A C 1
ATOM 2182 O O . LEU A 1 269 ? 0.753 -15.895 -5.013 1.00 98.12 269 LEU A O 1
ATOM 2186 N N . GLU A 1 270 ? 1.562 -17.435 -6.412 1.00 98.38 270 GLU A N 1
ATOM 2187 C CA . GLU A 1 270 ? 0.283 -18.107 -6.633 1.00 98.38 270 GLU A CA 1
ATOM 2188 C C . GLU A 1 270 ? -0.252 -18.759 -5.353 1.00 98.38 270 GLU A C 1
ATOM 2190 O O . GLU A 1 270 ? -1.456 -18.703 -5.100 1.00 98.38 270 GLU A O 1
ATOM 2195 N N . ALA A 1 271 ? 0.613 -19.341 -4.517 1.00 98.31 271 ALA A N 1
ATOM 2196 C CA . ALA A 1 271 ? 0.220 -19.832 -3.198 1.00 98.31 271 ALA A CA 1
ATOM 2197 C C . ALA A 1 271 ? -0.275 -18.685 -2.299 1.00 98.31 271 ALA A C 1
ATOM 2199 O O . ALA A 1 271 ? -1.333 -18.795 -1.678 1.00 98.31 271 ALA A O 1
ATOM 2200 N N . THR A 1 272 ? 0.440 -17.558 -2.296 1.00 97.94 272 THR A N 1
ATOM 2201 C CA . THR A 1 272 ? 0.059 -16.345 -1.566 1.00 97.94 272 THR A CA 1
ATOM 2202 C C . THR A 1 272 ? -1.278 -15.764 -2.059 1.00 97.94 272 THR A C 1
ATOM 2204 O O . THR A 1 272 ? -2.097 -15.340 -1.240 1.00 97.94 272 THR A O 1
ATOM 2207 N N . HIS A 1 273 ? -1.558 -15.794 -3.368 1.00 98.50 273 HIS A N 1
ATOM 2208 C CA . HIS A 1 273 ? -2.869 -15.420 -3.910 1.00 98.50 273 HIS A CA 1
ATOM 2209 C C . HIS A 1 273 ? -3.985 -16.314 -3.360 1.00 98.50 273 HIS A C 1
ATOM 2211 O O . HIS A 1 273 ? -4.968 -15.783 -2.845 1.00 98.50 273 HIS A O 1
ATOM 2217 N N . ARG A 1 274 ? -3.806 -17.644 -3.389 1.00 98.62 274 ARG A N 1
ATOM 2218 C CA . ARG A 1 274 ? -4.799 -18.607 -2.871 1.00 98.62 274 ARG A CA 1
ATOM 2219 C C . ARG A 1 274 ? -5.087 -18.392 -1.389 1.00 98.62 274 ARG A C 1
ATOM 2221 O O . ARG A 1 274 ? -6.240 -18.411 -0.977 1.00 98.62 274 ARG A O 1
ATOM 2228 N N . GLU A 1 275 ? -4.056 -18.138 -0.583 1.00 98.31 275 GLU A N 1
ATOM 2229 C CA . GLU A 1 275 ? -4.236 -17.799 0.834 1.00 98.31 275 GLU A CA 1
ATOM 2230 C C . GLU A 1 275 ? -5.043 -16.500 1.008 1.00 98.31 275 GLU A C 1
ATOM 2232 O O . GLU A 1 275 ? -5.884 -16.390 1.905 1.00 98.31 275 GLU A O 1
ATOM 2237 N N . ASN A 1 276 ? -4.818 -15.500 0.147 1.00 98.56 276 ASN A N 1
ATOM 2238 C CA . ASN A 1 276 ? -5.497 -14.212 0.258 1.00 98.56 276 ASN A CA 1
ATOM 2239 C C . ASN A 1 276 ? -6.995 -14.259 -0.082 1.00 98.56 276 ASN A C 1
ATOM 2241 O O . ASN A 1 276 ? -7.738 -13.415 0.418 1.00 98.56 276 ASN A O 1
ATOM 2245 N N . GLU A 1 277 ? -7.462 -15.255 -0.839 1.00 98.25 277 GLU A N 1
ATOM 2246 C CA . GLU A 1 277 ? -8.883 -15.423 -1.190 1.00 98.25 277 GLU A CA 1
ATOM 2247 C C . GLU A 1 277 ? -9.797 -15.449 0.052 1.00 98.25 277 GLU A C 1
ATOM 2249 O O . GLU A 1 277 ? -10.899 -14.886 0.046 1.00 98.25 277 GLU A O 1
ATOM 2254 N N . THR A 1 278 ? -9.310 -16.038 1.149 1.00 97.62 278 THR A N 1
ATOM 2255 C CA . THR A 1 278 ? -10.041 -16.186 2.419 1.00 97.62 278 THR A CA 1
ATOM 2256 C C . THR A 1 278 ? -9.441 -15.393 3.580 1.00 97.62 278 THR A C 1
ATOM 2258 O O . THR A 1 278 ? -9.893 -15.539 4.715 1.00 97.62 278 THR A O 1
ATOM 2261 N N . ALA A 1 279 ? -8.428 -14.558 3.335 1.00 97.81 279 ALA A N 1
ATOM 2262 C CA . ALA A 1 279 ? -7.764 -13.799 4.393 1.00 97.81 279 ALA A CA 1
ATOM 2263 C C . ALA A 1 279 ? -8.696 -12.762 5.049 1.00 97.81 279 ALA A C 1
ATOM 2265 O O . ALA A 1 279 ? -9.685 -12.320 4.466 1.00 97.81 279 ALA A O 1
ATOM 2266 N N . ALA A 1 280 ? -8.363 -12.319 6.265 1.00 97.19 280 ALA A N 1
ATOM 2267 C CA . ALA A 1 280 ? -9.107 -11.247 6.931 1.00 97.19 280 ALA A CA 1
ATOM 2268 C C . ALA A 1 280 ? -8.935 -9.892 6.216 1.00 97.19 280 ALA A C 1
ATOM 2270 O O . ALA A 1 280 ? -9.881 -9.113 6.133 1.00 97.19 280 ALA A O 1
ATOM 2271 N N . CYS A 1 281 ? -7.741 -9.637 5.671 1.00 97.88 281 CYS A N 1
ATOM 2272 C CA . CYS A 1 281 ? -7.398 -8.463 4.870 1.00 97.88 281 CYS A CA 1
ATOM 2273 C C . CYS A 1 281 ? -7.213 -8.899 3.406 1.00 97.88 281 CYS A C 1
ATOM 2275 O O . CYS A 1 281 ? -6.174 -9.457 3.042 1.00 97.88 281 CYS A O 1
ATOM 2277 N N . ARG A 1 282 ? -8.244 -8.713 2.573 1.00 98.00 282 ARG A N 1
ATOM 2278 C CA . ARG A 1 282 ? -8.270 -9.244 1.197 1.00 98.00 282 ARG A CA 1
ATOM 2279 C C . ARG A 1 282 ? -7.930 -8.182 0.172 1.00 98.00 282 ARG A C 1
ATOM 2281 O O . ARG A 1 282 ? -8.540 -7.114 0.176 1.00 98.00 282 ARG A O 1
ATOM 2288 N N . CYS A 1 283 ? -7.035 -8.508 -0.748 1.00 98.38 283 CYS A N 1
ATOM 2289 C CA . CYS A 1 283 ? -6.807 -7.747 -1.963 1.00 98.38 283 CYS A CA 1
ATOM 2290 C C . CYS A 1 283 ? -7.966 -8.018 -2.931 1.00 98.38 283 CYS A C 1
ATOM 2292 O O . CYS A 1 283 ? -8.081 -9.100 -3.497 1.00 98.38 283 CYS A O 1
ATOM 2294 N N . VAL A 1 284 ? -8.862 -7.044 -3.091 1.00 97.75 284 VAL A N 1
ATOM 2295 C CA . VAL A 1 284 ? -10.006 -7.131 -4.021 1.00 97.75 284 VAL A CA 1
ATOM 2296 C C . VAL A 1 284 ? -9.717 -6.462 -5.364 1.00 97.75 284 VAL A C 1
ATOM 2298 O O . VAL A 1 284 ? -10.514 -6.557 -6.295 1.00 97.75 284 VAL A O 1
ATOM 2301 N N . GLY A 1 285 ? -8.583 -5.776 -5.467 1.00 98.00 285 GLY A N 1
ATOM 2302 C CA . GLY A 1 285 ? -8.092 -5.191 -6.700 1.00 98.00 285 GLY A CA 1
ATOM 2303 C C . GLY A 1 285 ? -6.630 -4.808 -6.559 1.00 98.00 285 GLY A C 1
ATOM 2304 O O . GLY A 1 285 ? -6.196 -4.386 -5.488 1.00 98.00 285 GLY A O 1
ATOM 2305 N N . LEU A 1 286 ? -5.883 -4.950 -7.647 1.00 98.38 286 LEU A N 1
ATOM 2306 C CA . LEU A 1 286 ? -4.485 -4.555 -7.721 1.00 98.38 286 LEU A CA 1
ATOM 2307 C C . LEU A 1 286 ? -4.279 -3.736 -8.989 1.00 98.38 286 LEU A C 1
ATOM 2309 O O . LEU A 1 286 ? -4.689 -4.128 -10.084 1.00 98.38 286 LEU A O 1
ATOM 2313 N N . VAL A 1 287 ? -3.672 -2.571 -8.811 1.00 98.00 287 VAL A N 1
ATOM 2314 C CA . VAL A 1 287 ? -3.437 -1.583 -9.855 1.00 98.00 287 VAL A CA 1
ATOM 2315 C C . VAL A 1 287 ? -1.944 -1.445 -10.068 1.00 98.00 287 VAL A C 1
ATOM 2317 O O . VAL A 1 287 ? -1.207 -1.268 -9.099 1.00 98.00 287 VAL A O 1
ATOM 2320 N N . VAL A 1 288 ? -1.513 -1.480 -11.325 1.00 96.00 288 VAL A N 1
ATOM 2321 C CA . VAL A 1 288 ? -0.134 -1.159 -11.710 1.00 96.00 288 VAL A CA 1
ATOM 2322 C C . VAL A 1 288 ? -0.109 0.026 -12.666 1.00 96.00 288 VAL A C 1
ATOM 2324 O O . VAL A 1 288 ? -0.947 0.130 -13.565 1.00 96.00 288 VAL A O 1
ATOM 2327 N N . GLU A 1 289 ? 0.866 0.911 -12.480 1.00 93.44 289 GLU A N 1
ATOM 2328 C CA . GLU A 1 289 ? 1.174 1.990 -13.417 1.00 93.44 289 GLU A CA 1
ATOM 2329 C C . GLU A 1 289 ? 2.324 1.609 -14.344 1.00 93.44 289 GLU A C 1
ATOM 2331 O O . GLU A 1 289 ? 3.411 1.237 -13.895 1.00 93.44 289 GLU A O 1
ATOM 2336 N N . THR A 1 290 ? 2.119 1.762 -15.648 1.00 90.38 290 THR A N 1
ATOM 2337 C CA . THR A 1 290 ? 3.178 1.512 -16.627 1.00 90.38 290 THR A CA 1
ATOM 2338 C C . THR A 1 290 ? 3.061 2.420 -17.847 1.00 90.38 290 THR A C 1
ATOM 2340 O O . THR A 1 290 ? 2.180 3.282 -17.959 1.00 90.38 290 THR A O 1
ATOM 2343 N N . ARG A 1 291 ? 4.017 2.270 -18.757 1.00 88.25 291 ARG A N 1
ATOM 2344 C CA . ARG A 1 291 ? 4.093 3.030 -19.998 1.00 88.25 291 ARG A CA 1
ATOM 2345 C C . ARG A 1 291 ? 3.406 2.267 -21.141 1.00 88.25 291 ARG A C 1
ATOM 2347 O O . ARG A 1 291 ? 3.413 1.038 -21.128 1.00 88.25 291 ARG A O 1
ATOM 2354 N N . PRO A 1 292 ? 2.842 2.978 -22.134 1.00 85.44 292 PRO A N 1
ATOM 2355 C CA . PRO A 1 292 ? 2.194 2.341 -23.285 1.00 85.44 292 PRO A CA 1
ATOM 2356 C C . PRO A 1 292 ? 3.177 1.546 -24.161 1.00 85.44 292 PRO A C 1
ATOM 2358 O O . PRO A 1 292 ? 2.836 0.484 -24.665 1.00 85.44 292 PRO A O 1
ATOM 2361 N N . ASP A 1 293 ? 4.434 1.989 -24.254 1.00 81.75 293 ASP A N 1
ATOM 2362 C CA . ASP A 1 293 ? 5.494 1.393 -25.083 1.00 81.75 293 ASP A CA 1
ATOM 2363 C C . ASP A 1 293 ? 5.982 0.003 -24.620 1.00 81.75 293 ASP A C 1
ATOM 2365 O O . ASP A 1 293 ? 6.866 -0.581 -25.251 1.00 81.75 293 ASP A O 1
ATOM 2369 N N . HIS A 1 294 ? 5.418 -0.559 -23.543 1.00 80.62 294 HIS A N 1
ATOM 2370 C CA . HIS A 1 294 ? 5.792 -1.886 -23.047 1.00 80.62 294 HIS A CA 1
ATOM 2371 C C . HIS A 1 294 ? 4.616 -2.814 -22.711 1.00 80.62 294 HIS A C 1
ATOM 2373 O O . HIS A 1 294 ? 4.802 -3.807 -22.019 1.00 80.62 294 HIS A O 1
ATOM 2379 N N . ILE A 1 295 ? 3.415 -2.541 -23.227 1.00 85.62 295 ILE A N 1
ATOM 2380 C CA . ILE A 1 295 ? 2.233 -3.401 -23.045 1.00 85.62 295 ILE A CA 1
ATOM 2381 C C . ILE A 1 295 ? 2.112 -4.403 -24.208 1.00 85.62 295 ILE A C 1
ATOM 2383 O O . ILE A 1 295 ? 1.257 -4.293 -25.082 1.00 85.62 295 ILE A O 1
ATOM 2387 N N . SER A 1 296 ? 2.997 -5.403 -24.242 1.00 89.81 296 SER A N 1
ATOM 2388 C CA . SER A 1 296 ? 2.863 -6.545 -25.163 1.00 89.81 296 SER A CA 1
ATOM 2389 C C . SER A 1 296 ? 1.831 -7.561 -24.651 1.00 89.81 296 SER A C 1
ATOM 2391 O O . SER A 1 296 ? 1.442 -7.529 -23.484 1.00 89.81 296 SER A O 1
ATOM 2393 N N . VAL A 1 297 ? 1.410 -8.515 -25.492 1.00 92.56 297 VAL A N 1
ATOM 2394 C CA . VAL A 1 297 ? 0.516 -9.613 -25.065 1.00 92.56 297 VAL A CA 1
ATOM 2395 C C . VAL A 1 297 ? 1.116 -10.396 -23.891 1.00 92.56 297 VAL A C 1
ATOM 2397 O O . VAL A 1 297 ? 0.408 -10.671 -22.921 1.00 92.56 297 VAL A O 1
ATOM 2400 N N . ASP A 1 298 ? 2.414 -10.697 -23.944 1.00 92.25 298 ASP A N 1
ATOM 2401 C CA . ASP A 1 298 ? 3.123 -11.413 -22.879 1.00 92.25 298 ASP A CA 1
ATOM 2402 C C . ASP A 1 298 ? 3.181 -10.591 -21.585 1.00 92.25 298 ASP A C 1
ATOM 2404 O O . ASP A 1 298 ? 2.975 -11.130 -20.497 1.00 92.25 298 ASP A O 1
ATOM 2408 N N . GLU A 1 299 ? 3.393 -9.274 -21.686 1.00 92.12 299 GLU A N 1
ATOM 2409 C CA . GLU A 1 299 ? 3.384 -8.395 -20.515 1.00 92.12 299 GLU A CA 1
ATOM 2410 C C . GLU A 1 299 ? 1.979 -8.290 -19.909 1.00 92.12 299 GLU A C 1
ATOM 2412 O O . GLU A 1 299 ? 1.830 -8.352 -18.691 1.00 92.12 299 GLU A O 1
ATOM 2417 N N . VAL A 1 300 ? 0.921 -8.220 -20.723 1.00 93.12 300 VAL A N 1
ATOM 2418 C CA . VAL A 1 300 ? -0.463 -8.258 -20.221 1.00 93.12 300 VAL A CA 1
ATOM 2419 C C . VAL A 1 300 ? -0.739 -9.573 -19.495 1.00 93.12 300 VAL A C 1
ATOM 2421 O O . VAL A 1 300 ? -1.330 -9.567 -18.414 1.00 93.12 300 VAL A O 1
ATOM 2424 N N . GLN A 1 301 ? -0.309 -10.709 -20.052 1.00 95.25 301 GLN A N 1
ATOM 2425 C CA . GLN A 1 301 ? -0.440 -12.007 -19.388 1.00 95.25 301 GLN A CA 1
ATOM 2426 C C . GLN A 1 301 ? 0.319 -12.033 -18.058 1.00 95.25 301 GLN A C 1
ATOM 2428 O O . GLN A 1 301 ? -0.228 -12.498 -17.056 1.00 95.25 301 GLN A O 1
ATOM 2433 N N . ARG A 1 302 ? 1.533 -11.475 -18.017 1.00 94.88 302 ARG A N 1
ATOM 2434 C CA . ARG A 1 302 ? 2.339 -11.356 -16.798 1.00 94.88 302 ARG A CA 1
ATOM 2435 C C . ARG A 1 302 ? 1.668 -10.473 -15.748 1.00 94.88 302 ARG A C 1
ATOM 2437 O O . ARG A 1 302 ? 1.513 -10.904 -14.610 1.00 94.88 302 ARG A O 1
ATOM 2444 N N . ILE A 1 303 ? 1.211 -9.280 -16.125 1.00 95.31 303 ILE A N 1
ATOM 2445 C CA . ILE A 1 303 ? 0.483 -8.344 -15.254 1.00 95.31 303 ILE A CA 1
ATOM 2446 C C . ILE A 1 303 ? -0.778 -9.002 -14.680 1.00 95.31 303 ILE A C 1
ATOM 2448 O O . ILE A 1 303 ? -1.046 -8.897 -13.483 1.00 95.31 303 ILE A O 1
ATOM 2452 N N . ARG A 1 304 ? -1.523 -9.755 -15.496 1.00 96.19 304 ARG A N 1
ATOM 2453 C CA . ARG A 1 304 ? -2.673 -10.533 -15.015 1.00 96.19 304 ARG A CA 1
ATOM 2454 C C . ARG A 1 304 ? -2.258 -11.646 -14.054 1.00 96.19 304 ARG A C 1
ATOM 2456 O O . ARG A 1 304 ? -2.936 -11.846 -13.050 1.00 96.19 304 ARG A O 1
ATOM 2463 N N . ARG A 1 305 ? -1.152 -12.348 -14.322 1.00 97.62 305 ARG A N 1
ATOM 2464 C CA . ARG A 1 305 ? -0.618 -13.396 -13.434 1.00 97.62 305 ARG A CA 1
ATOM 2465 C C . ARG A 1 305 ? -0.164 -12.837 -12.082 1.00 97.62 305 ARG A C 1
ATOM 2467 O O . ARG A 1 305 ? -0.325 -13.510 -11.071 1.00 97.62 305 ARG A O 1
ATOM 2474 N N . LEU A 1 306 ? 0.313 -11.590 -12.046 1.00 97.69 306 LEU A N 1
ATOM 2475 C CA . LEU A 1 306 ? 0.595 -10.842 -10.811 1.00 97.69 306 LEU A CA 1
ATOM 2476 C C . LEU A 1 306 ? -0.672 -10.495 -10.002 1.00 97.69 306 LEU A C 1
ATOM 2478 O O . LEU A 1 306 ? -0.560 -9.950 -8.911 1.00 97.69 306 LEU A O 1
ATOM 2482 N N . GLY A 1 307 ? -1.873 -10.779 -10.513 1.00 97.12 307 GLY A N 1
ATOM 2483 C CA . GLY A 1 307 ? -3.138 -10.480 -9.838 1.00 97.12 307 GLY A CA 1
ATOM 2484 C C . GLY A 1 307 ? -3.677 -9.074 -10.111 1.00 97.12 307 GLY A C 1
ATOM 2485 O O . GLY A 1 307 ? -4.640 -8.658 -9.468 1.00 97.12 307 GLY A O 1
ATOM 2486 N N . ALA A 1 308 ? -3.093 -8.331 -11.061 1.00 97.31 308 ALA A N 1
ATOM 2487 C CA . ALA A 1 308 ? -3.583 -7.005 -11.414 1.00 97.31 308 ALA A CA 1
ATOM 2488 C C . ALA A 1 308 ? -4.967 -7.072 -12.076 1.00 97.31 308 ALA A C 1
ATOM 2490 O O . ALA A 1 308 ? -5.202 -7.829 -13.020 1.00 97.31 308 ALA A O 1
ATOM 2491 N N . THR A 1 309 ? -5.871 -6.221 -11.599 1.00 97.38 309 THR A N 1
ATOM 2492 C CA . THR A 1 309 ? -7.234 -6.053 -12.123 1.00 97.38 309 THR A CA 1
ATOM 2493 C C . THR A 1 309 ? -7.406 -4.743 -12.885 1.00 97.38 309 THR A C 1
ATOM 2495 O O . THR A 1 309 ? -8.390 -4.574 -13.603 1.00 97.38 309 THR A O 1
ATOM 2498 N N . LYS A 1 310 ? -6.453 -3.814 -12.748 1.00 96.94 310 LYS A N 1
ATOM 2499 C CA . LYS A 1 310 ? -6.451 -2.514 -13.420 1.00 96.94 310 LYS A CA 1
ATOM 2500 C C . LYS A 1 310 ? -5.026 -2.128 -13.810 1.00 96.94 310 LYS A C 1
ATOM 2502 O O . LYS A 1 310 ? -4.095 -2.297 -13.028 1.00 96.94 310 LYS A O 1
ATOM 2507 N N . VAL A 1 311 ? -4.869 -1.562 -15.002 1.00 94.38 311 VAL A N 1
ATOM 2508 C CA . VAL A 1 311 ? -3.601 -0.990 -15.470 1.00 94.38 311 VAL A CA 1
ATOM 2509 C C . VAL A 1 311 ? -3.827 0.483 -15.766 1.00 94.38 311 VAL A C 1
ATOM 2511 O O . VAL A 1 311 ? -4.787 0.846 -16.444 1.00 94.38 311 VAL A O 1
ATOM 2514 N N . GLN A 1 312 ? -2.961 1.333 -15.231 1.00 94.06 312 GLN A N 1
ATOM 2515 C CA . GLN A 1 312 ? -2.948 2.763 -15.501 1.00 94.06 312 GLN A CA 1
ATOM 2516 C C . GLN A 1 312 ? -1.809 3.065 -16.472 1.00 94.06 312 GLN A C 1
ATOM 2518 O O . GLN A 1 312 ? -0.638 2.837 -16.168 1.00 94.06 312 GLN A O 1
ATOM 2523 N N . ILE A 1 313 ? -2.168 3.557 -17.657 1.00 90.31 313 ILE A N 1
ATOM 2524 C CA . ILE A 1 313 ? -1.223 3.824 -18.741 1.00 90.31 313 ILE A CA 1
ATOM 2525 C C . ILE A 1 313 ? -0.995 5.327 -18.846 1.00 90.31 313 ILE A C 1
ATOM 2527 O O . ILE A 1 313 ? -1.929 6.113 -19.015 1.00 90.31 313 ILE A O 1
ATOM 2531 N N . GLY A 1 314 ? 0.268 5.740 -18.778 1.00 88.31 314 GLY A N 1
ATOM 2532 C CA . GLY A 1 314 ? 0.652 7.143 -18.901 1.00 88.31 314 GLY A CA 1
ATOM 2533 C C . GLY A 1 314 ? 0.633 7.665 -20.343 1.00 88.31 314 GLY A C 1
ATOM 2534 O O . GLY A 1 314 ? 1.706 8.013 -20.838 1.00 88.31 314 GLY A O 1
ATOM 2535 N N . ILE A 1 315 ? -0.541 7.751 -20.982 1.00 87.62 315 ILE A N 1
ATOM 2536 C CA . ILE A 1 315 ? -0.751 8.243 -22.365 1.00 87.62 315 ILE A CA 1
ATOM 2537 C C . ILE A 1 315 ? -0.309 9.705 -22.530 1.00 87.62 315 ILE A C 1
ATOM 2539 O O . ILE A 1 315 ? 0.400 10.039 -23.476 1.00 87.62 315 ILE A O 1
ATOM 2543 N N . GLN A 1 316 ? -0.657 10.553 -21.558 1.00 89.31 316 GLN A N 1
ATOM 2544 C CA . GLN A 1 316 ? -0.404 12.004 -21.495 1.00 89.31 316 GLN A CA 1
ATOM 2545 C C . GLN A 1 316 ? -1.132 12.858 -22.547 1.00 89.31 316 GLN A C 1
ATOM 2547 O O . GLN A 1 316 ? -1.802 13.815 -22.177 1.00 89.31 316 GLN A O 1
ATOM 2552 N N . SER A 1 317 ? -1.009 12.541 -23.838 1.00 91.25 317 SER A N 1
ATOM 2553 C CA . SER A 1 317 ? -1.604 13.304 -24.946 1.00 91.25 317 SER A CA 1
ATOM 2554 C C . SER A 1 317 ? -2.077 12.368 -26.057 1.00 91.25 317 SER A C 1
ATOM 2556 O O . SER A 1 317 ? -1.455 11.337 -26.293 1.00 91.25 317 SER A O 1
ATOM 2558 N N . LEU A 1 318 ? -3.145 12.761 -26.758 1.00 93.50 318 LEU A N 1
ATOM 2559 C CA . LEU A 1 318 ? -3.656 12.100 -27.969 1.00 93.50 318 LEU A CA 1
ATOM 2560 C C . LEU A 1 318 ? -3.171 12.790 -29.260 1.00 93.50 318 LEU A C 1
ATOM 2562 O O . LEU A 1 318 ? -3.819 12.703 -30.298 1.00 93.50 318 LEU A O 1
ATOM 2566 N N . ASN A 1 319 ? -2.065 13.532 -29.186 1.00 94.50 319 ASN A N 1
ATOM 2567 C CA . ASN A 1 319 ? -1.458 14.231 -30.316 1.00 94.50 319 ASN A CA 1
ATOM 2568 C C . ASN A 1 319 ? 0.039 13.893 -30.384 1.00 94.50 319 ASN A C 1
ATOM 2570 O O . ASN A 1 319 ? 0.788 14.249 -29.468 1.00 94.50 319 ASN A O 1
ATOM 2574 N N . ASP A 1 320 ? 0.456 13.246 -31.474 1.00 93.94 320 ASP A N 1
ATOM 2575 C CA . ASP A 1 320 ? 1.838 12.814 -31.700 1.00 93.94 320 ASP A CA 1
ATOM 2576 C C . ASP A 1 320 ? 2.838 13.973 -31.753 1.00 93.94 320 ASP A C 1
ATOM 2578 O O . ASP A 1 320 ? 3.940 13.836 -31.220 1.00 93.94 320 ASP A O 1
ATOM 2582 N N . ASP A 1 321 ? 2.458 15.140 -32.280 1.00 95.19 321 ASP A N 1
ATOM 2583 C CA . ASP A 1 321 ? 3.329 16.321 -32.293 1.00 95.19 321 ASP A CA 1
ATOM 2584 C C . ASP A 1 321 ? 3.670 16.747 -30.860 1.00 95.19 321 ASP A C 1
ATOM 2586 O O . ASP A 1 321 ? 4.823 17.037 -30.536 1.00 95.19 321 ASP A O 1
ATOM 2590 N N . VAL A 1 322 ? 2.680 16.716 -29.960 1.00 93.00 322 VAL A N 1
ATOM 2591 C CA . VAL A 1 322 ? 2.880 17.022 -28.535 1.00 93.00 322 VAL A CA 1
ATOM 2592 C C . VAL A 1 322 ? 3.752 15.957 -27.866 1.00 93.00 322 VAL A C 1
ATOM 2594 O O . VAL A 1 322 ? 4.654 16.292 -27.098 1.00 93.00 322 VAL A O 1
ATOM 2597 N N . LEU A 1 323 ? 3.516 14.672 -28.149 1.00 90.62 323 LEU A N 1
ATOM 2598 C CA . LEU A 1 323 ? 4.311 13.573 -27.585 1.00 90.62 323 LEU A CA 1
ATOM 2599 C C . LEU A 1 323 ? 5.780 13.644 -28.029 1.00 90.62 323 LEU A C 1
ATOM 2601 O O . LEU A 1 323 ? 6.680 13.450 -27.202 1.00 90.62 323 LEU A O 1
ATOM 2605 N N . HIS A 1 324 ? 6.017 13.971 -29.301 1.00 90.56 324 HIS A N 1
ATOM 2606 C CA . HIS A 1 324 ? 7.344 14.138 -29.884 1.00 90.56 324 HIS A CA 1
ATOM 2607 C C . HIS A 1 324 ? 8.071 15.353 -29.296 1.00 90.56 324 HIS A C 1
ATOM 2609 O O . HIS A 1 324 ? 9.199 15.216 -28.819 1.00 90.56 324 HIS A O 1
ATOM 2615 N N . LEU A 1 325 ? 7.412 16.519 -29.241 1.00 92.50 325 LEU A N 1
ATOM 2616 C CA . LEU A 1 325 ? 7.964 17.727 -28.611 1.00 92.50 325 LEU A CA 1
ATOM 2617 C C . LEU A 1 325 ? 8.359 17.477 -27.150 1.00 92.50 325 LEU A C 1
ATOM 2619 O O . LEU A 1 325 ? 9.404 17.943 -26.697 1.00 92.50 325 LEU A O 1
ATOM 2623 N N . ASN A 1 326 ? 7.569 16.672 -26.437 1.00 89.06 326 ASN A N 1
ATOM 2624 C CA . ASN A 1 326 ? 7.812 16.336 -25.037 1.00 89.06 326 ASN A CA 1
ATOM 2625 C C . ASN A 1 326 ? 8.821 15.196 -24.834 1.00 89.06 326 ASN A C 1
ATOM 2627 O O . ASN A 1 326 ? 9.128 14.864 -23.685 1.00 89.06 326 ASN A O 1
ATOM 2631 N N . ARG A 1 327 ? 9.325 14.581 -25.914 1.00 89.25 327 ARG A N 1
ATOM 2632 C CA . ARG A 1 327 ? 10.215 13.404 -25.890 1.00 89.25 327 ARG A CA 1
ATOM 2633 C C . ARG A 1 327 ? 9.648 12.258 -25.052 1.00 89.25 327 ARG A C 1
ATOM 2635 O O . ARG A 1 327 ? 10.349 11.607 -24.276 1.00 89.25 327 ARG A O 1
ATOM 2642 N N . ARG A 1 328 ? 8.338 12.022 -25.168 1.00 85.62 328 ARG A N 1
ATOM 2643 C CA . ARG A 1 328 ? 7.630 11.065 -24.309 1.00 85.62 328 ARG A CA 1
ATOM 2644 C C . ARG A 1 328 ? 8.087 9.616 -24.538 1.00 85.62 328 ARG A C 1
ATOM 2646 O O . ARG A 1 328 ? 8.098 8.833 -23.578 1.00 85.62 328 ARG A O 1
ATOM 2653 N N . GLY A 1 329 ? 8.515 9.303 -25.763 1.00 84.50 329 GLY A N 1
ATOM 2654 C CA . GLY A 1 329 ? 9.047 7.999 -26.171 1.00 84.50 329 GLY A CA 1
ATOM 2655 C C . GLY A 1 329 ? 7.993 7.003 -26.665 1.00 84.50 329 GLY A C 1
ATOM 2656 O O . GLY A 1 329 ? 8.298 5.822 -26.741 1.00 84.50 329 GLY A O 1
ATOM 2657 N N . HIS A 1 330 ? 6.775 7.460 -26.974 1.00 84.38 330 HIS A N 1
ATOM 2658 C CA . HIS A 1 330 ? 5.696 6.658 -27.566 1.00 84.38 330 HIS A CA 1
ATOM 2659 C C . HIS A 1 330 ? 4.832 7.523 -28.497 1.00 84.38 330 HIS A C 1
ATOM 2661 O O . HIS A 1 330 ? 4.856 8.750 -28.372 1.00 84.38 330 HIS A O 1
ATOM 2667 N N . THR A 1 331 ? 4.072 6.886 -29.391 1.00 87.19 331 THR A N 1
ATOM 2668 C CA . THR A 1 331 ? 3.051 7.519 -30.251 1.00 87.19 331 THR A CA 1
ATOM 2669 C C . THR A 1 331 ? 1.642 7.170 -29.772 1.00 87.19 331 THR A C 1
ATOM 2671 O O . THR A 1 331 ? 1.472 6.267 -28.952 1.00 87.19 331 THR A O 1
ATOM 2674 N N . VAL A 1 332 ? 0.623 7.857 -30.285 1.00 88.00 332 VAL A N 1
ATOM 2675 C CA . VAL A 1 332 ? -0.794 7.555 -30.017 1.00 88.00 332 VAL A CA 1
ATOM 2676 C C . VAL A 1 332 ? -1.173 6.153 -30.505 1.00 88.00 332 VAL A C 1
ATOM 2678 O O . VAL A 1 332 ? -1.988 5.489 -29.885 1.00 88.00 332 VAL A O 1
ATOM 2681 N N . GLU A 1 333 ? -0.554 5.646 -31.572 1.00 86.56 333 GLU A N 1
ATOM 2682 C CA . GLU A 1 333 ? -0.797 4.270 -32.044 1.00 86.56 333 GLU A CA 1
ATOM 2683 C C . GLU A 1 333 ? -0.371 3.201 -31.019 1.00 86.56 333 GLU A C 1
ATOM 2685 O O . GLU A 1 333 ? -0.923 2.105 -30.993 1.00 86.56 333 GLU A O 1
ATOM 2690 N N . MET A 1 334 ? 0.595 3.517 -30.150 1.00 80.44 334 MET A N 1
ATOM 2691 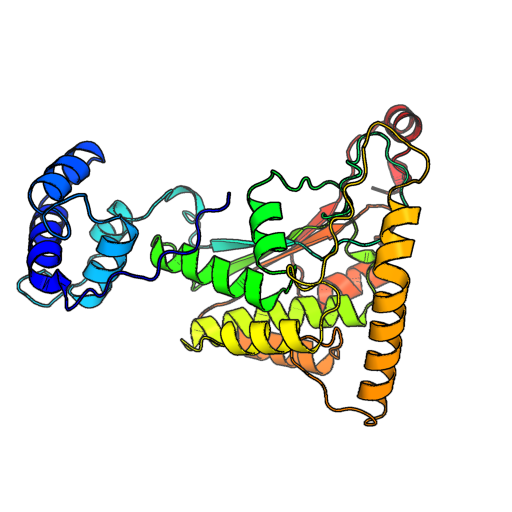C CA . MET A 1 334 ? 1.067 2.613 -29.094 1.00 80.44 334 MET A CA 1
ATOM 2692 C C . MET A 1 334 ? 0.190 2.643 -27.831 1.00 80.44 334 MET A C 1
ATOM 2694 O O . MET A 1 334 ? 0.485 1.913 -26.884 1.00 80.44 334 MET A O 1
ATOM 2698 N N . THR A 1 335 ? -0.827 3.513 -27.772 1.00 68.31 335 THR A N 1
ATOM 2699 C CA . THR A 1 335 ? -1.728 3.688 -26.617 1.00 68.31 335 THR A CA 1
ATOM 2700 C C . THR A 1 335 ? -3.064 3.021 -26.857 1.00 68.31 335 THR A C 1
ATOM 2702 O O . THR A 1 335 ? -3.574 2.401 -25.897 1.00 68.31 335 THR A O 1
#

pLDDT: mean 85.62, std 13.48, range [30.41, 98.62]

Mean predicted aligned error: 7.74 Å

Secondary structure (DSSP, 8-state):
---PPPPPP-TTTTHHHHHHHHHHHHH-TT--HHHHHHHHHHS-GGGSS---HHHHHHHHHHHTTSTTPPSP-HHHHHHHSSSGGGGTTS-EEEEEEPPP---S---TTS---TTS-TT--TTSHHHHHHHHTTT-HHHHHHHHHHHHHHTT---SEEEEEEE-S-GGGS-HHHHHHHHHHHHHHHHHHHHT---HHHHHHHHHHH-TTSTTTS------TT--SS-HHHHHHHHHHHHHHHHHHHHHHHHTTSS---TTSS---HHHHHHHHHHHTT-SSEEEEEEEEE-GGG--HHHHHHHHHTT-SEEEE----S-HHHHHHTT-S--GGG-

Sequence (335 aa):
MGKKYRPPVDVEHYR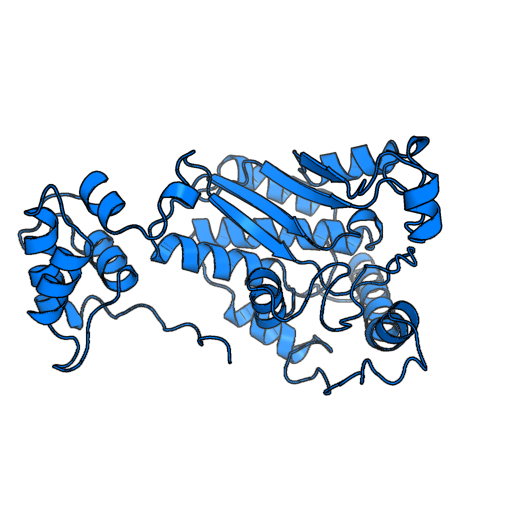EPLIAILHKVVQLAGLTDDDLIRVLKEHPRDGRGVFGKNDLILAYRTFAGTDGLPPFDPDVFARLRMKPVRTLSGVTPVTVLTKPFPCPGECIFCPNDVRMPKSYLANEPGAQRAEENSFDPYLQTYSRLRTLFETGHPTGKIEMIILGGTWSFYPETYQIWFVKRIFDALHDFGRGIDRTDEVWAALREGSQFHPEHVTDVTIDGTRLEHTYNQVVQSIYRDEMRRSREHAQAITRGLRPRTAIDEFATWDELEATHRENETAACRCVGLVVETRPDHISVDEVQRIRRLGATKVQIGIQSLNDDVLHLNRRGHTVEMT

Radius of gyration: 22.98 Å; Cα contacts (8 Å, |Δi|>4): 464; chains: 1; bounding box: 53×47×65 Å